Protein AF-A0A2E2XMD2-F1 (afdb_monomer_lite)

Secondary structure (DSSP, 8-state):
---PPP----------------------------------------PPPPEEEEEEEEEEEEEEP-SSGGG-EEEEEETT--EEEEEGGGBSS---TT-EEEEEEEEE-SSSS-SEEEEEEEE--BTTEE----HHHHHHHHHHHHHHHHHHH-SSSTTTT-TT--SS--HHHHHHHHTB-GGG-BPPPHHHHHHHHTT----SS-EEEEEEEBTTS-EEEEEEEEEEETTEEEEEEEEE-

pLDDT: mean 79.41, std 22.37, range [28.14, 97.81]

Foldseek 3Di:
DDDDDDDDDDDDDDDDDDDDDDDDDDDDDDDDDDPPPDPPPPPVPQPDFDKDKDKWKKFFADWDDDPDLQQTWTWIQTLVRDIDIGGQVLEPDGDDHGFMKIWIKIAGDDGPDDRIDTNHIYTDDFAQEDQADDPVRLVLQLVLLVCCQPVVPDPPCPCVPVPQNAPQDDPVQNVQSPFWDSNQKAGDGRNQCVVCVVVDHHDNFRKYWIWTAGNVRDIKIWIWTFDQDPNDTHTHTHGID

Radius of gyration: 34.51 Å; chains: 1; bounding box: 81×84×86 Å

Structure (mmCIF, N/CA/C/O backbone):
data_AF-A0A2E2XMD2-F1
#
_entry.id   AF-A0A2E2XMD2-F1
#
loop_
_atom_site.group_PDB
_atom_site.id
_atom_site.type_symbol
_atom_site.label_atom_id
_atom_site.label_alt_id
_atom_site.label_comp_id
_atom_site.label_asym_id
_atom_site.label_entity_id
_atom_site.label_seq_id
_atom_site.pdbx_PDB_ins_code
_atom_site.Cartn_x
_atom_site.Cartn_y
_atom_site.Cartn_z
_atom_site.occupancy
_atom_site.B_iso_or_equiv
_atom_site.auth_seq_id
_atom_site.auth_comp_id
_atom_site.auth_asym_id
_atom_site.auth_atom_id
_atom_site.pdbx_PDB_model_num
ATOM 1 N N . MET A 1 1 ? 61.213 -27.728 -13.474 1.00 34.88 1 ME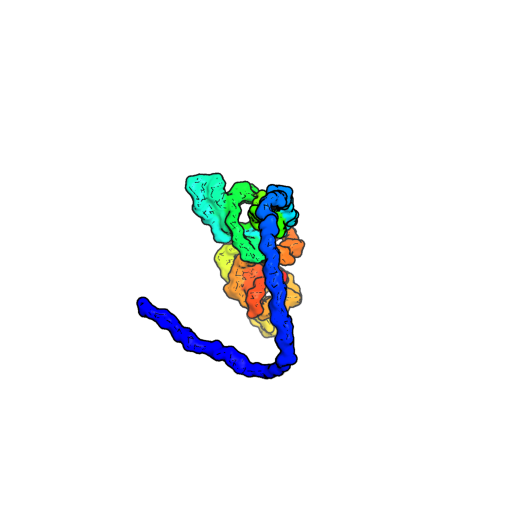T A N 1
ATOM 2 C CA . MET A 1 1 ? 61.906 -28.646 -14.403 1.00 34.88 1 MET A CA 1
ATOM 3 C C . MET A 1 1 ? 61.665 -30.065 -13.921 1.00 34.88 1 MET A C 1
ATOM 5 O O . MET A 1 1 ? 61.581 -30.262 -12.718 1.00 34.88 1 MET A O 1
ATOM 9 N N . THR A 1 2 ? 61.533 -30.980 -14.881 1.00 34.03 2 THR A N 1
ATOM 10 C CA . THR A 1 2 ? 61.234 -32.421 -14.793 1.00 34.03 2 THR A CA 1
ATOM 11 C C . THR A 1 2 ? 59.807 -32.853 -14.437 1.00 34.03 2 THR A C 1
ATOM 13 O O . THR A 1 2 ? 59.107 -32.257 -13.631 1.00 34.03 2 THR A O 1
ATOM 16 N N . GLN A 1 3 ? 59.414 -33.857 -15.211 1.00 34.03 3 GLN A N 1
ATOM 17 C CA . GLN A 1 3 ? 58.110 -34.282 -15.698 1.00 34.03 3 GLN A CA 1
ATOM 18 C C . GLN A 1 3 ? 57.452 -35.356 -14.809 1.00 34.03 3 GLN A C 1
ATOM 20 O O . GLN A 1 3 ? 58.072 -35.812 -13.849 1.00 34.03 3 GLN A O 1
ATOM 25 N N . PRO A 1 4 ? 56.198 -35.743 -15.119 1.00 39.44 4 PRO A N 1
ATOM 26 C CA . PRO A 1 4 ? 55.355 -36.567 -14.264 1.00 39.44 4 PRO A CA 1
ATOM 27 C C . PRO A 1 4 ? 55.567 -38.076 -14.443 1.00 39.44 4 PRO A C 1
ATOM 29 O O . PRO A 1 4 ? 56.101 -38.553 -15.443 1.00 39.44 4 PRO A O 1
ATOM 32 N N . PHE A 1 5 ? 55.072 -38.800 -13.441 1.00 31.31 5 PHE A N 1
ATOM 33 C CA . PHE A 1 5 ? 54.942 -40.249 -13.369 1.00 31.31 5 PHE A CA 1
ATOM 34 C C . PHE A 1 5 ? 54.040 -40.815 -14.474 1.00 31.31 5 PHE A C 1
ATOM 36 O O . PHE A 1 5 ? 52.901 -40.384 -14.650 1.00 31.31 5 PHE A O 1
ATOM 43 N N . SER A 1 6 ? 54.549 -41.840 -15.159 1.00 28.62 6 SER A N 1
ATOM 44 C CA . SER A 1 6 ? 53.778 -42.807 -15.933 1.00 28.62 6 SER A CA 1
ATOM 45 C C . SER A 1 6 ? 53.446 -44.015 -15.058 1.00 28.62 6 SER A C 1
ATOM 47 O O . SER A 1 6 ? 54.361 -44.606 -14.494 1.00 28.62 6 SER A O 1
ATOM 49 N N . HIS A 1 7 ? 52.180 -44.417 -15.003 1.00 30.53 7 HIS A N 1
ATOM 50 C CA . HIS A 1 7 ? 51.756 -45.815 -14.888 1.00 30.53 7 HIS A CA 1
ATOM 51 C C . HIS A 1 7 ? 50.238 -45.871 -15.069 1.00 30.53 7 HIS A C 1
ATOM 53 O O . HIS A 1 7 ? 49.501 -45.232 -14.327 1.00 30.53 7 HIS A O 1
ATOM 59 N N 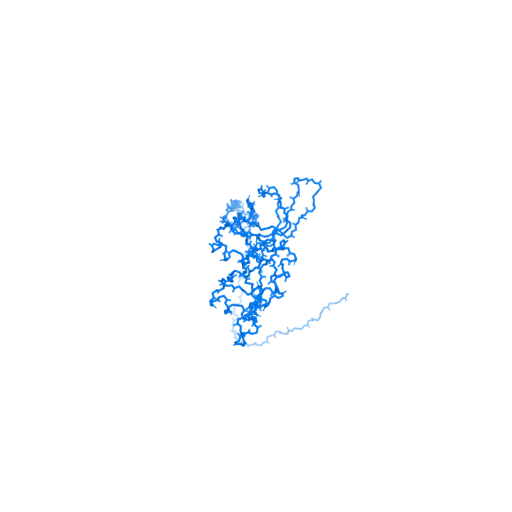. CYS A 1 8 ? 49.777 -46.619 -16.068 1.00 29.66 8 CYS A N 1
ATOM 60 C CA . CYS A 1 8 ? 48.940 -47.782 -15.801 1.00 29.66 8 CYS A CA 1
ATOM 61 C C . CYS A 1 8 ? 48.796 -48.618 -17.068 1.00 29.66 8 CYS A C 1
ATOM 63 O O . CYS A 1 8 ? 48.552 -48.118 -18.166 1.00 29.66 8 CYS A O 1
ATOM 65 N N . ASP A 1 9 ? 49.030 -49.899 -16.841 1.00 28.14 9 ASP A N 1
ATOM 66 C CA . ASP A 1 9 ? 49.227 -50.957 -17.799 1.00 28.14 9 ASP A CA 1
ATOM 67 C C . ASP A 1 9 ? 47.984 -51.321 -18.605 1.00 28.14 9 ASP A C 1
ATOM 69 O O . ASP A 1 9 ? 46.833 -51.254 -18.173 1.00 28.14 9 ASP A O 1
ATOM 73 N N . THR A 1 10 ? 48.289 -51.796 -19.801 1.00 31.08 10 THR A N 1
ATOM 74 C CA . THR A 1 10 ? 47.436 -52.573 -20.682 1.00 31.08 10 THR A CA 1
ATOM 75 C C . THR A 1 10 ? 47.136 -53.975 -20.143 1.00 31.08 10 THR A C 1
ATOM 77 O O . THR A 1 10 ? 48.044 -54.713 -19.781 1.00 31.08 10 THR A O 1
ATOM 80 N N . ALA A 1 11 ? 45.874 -54.363 -20.348 1.00 30.89 11 ALA A N 1
ATOM 81 C CA . ALA A 1 11 ? 45.418 -55.629 -20.931 1.00 30.89 11 ALA A CA 1
ATOM 82 C C . ALA A 1 11 ? 45.428 -56.928 -20.106 1.00 30.89 11 ALA A C 1
ATOM 84 O O . ALA A 1 11 ? 46.419 -57.365 -19.532 1.00 30.89 11 ALA A O 1
ATOM 85 N N . THR A 1 12 ? 44.325 -57.666 -20.252 1.00 29.14 12 THR A N 1
ATOM 86 C CA . THR A 1 12 ? 44.336 -59.134 -20.362 1.00 29.14 12 THR A CA 1
ATOM 87 C C . THR A 1 12 ? 43.081 -59.542 -21.151 1.00 29.14 12 THR A C 1
ATOM 89 O O . THR A 1 12 ? 41.960 -59.274 -20.742 1.00 29.14 12 THR A O 1
ATOM 92 N N . THR A 1 13 ? 43.257 -59.904 -22.431 1.00 33.88 13 THR A N 1
ATOM 93 C CA . THR A 1 13 ? 43.255 -61.289 -22.971 1.00 33.88 13 THR A CA 1
ATOM 94 C C . THR A 1 13 ? 41.843 -61.817 -23.255 1.00 33.88 13 THR A C 1
ATOM 96 O O . THR A 1 13 ? 41.012 -61.867 -22.367 1.00 33.88 13 THR A O 1
ATOM 99 N N . THR A 1 14 ? 41.502 -62.327 -24.438 1.00 34.78 14 THR A N 1
ATOM 100 C CA . THR A 1 14 ? 42.162 -63.478 -25.069 1.00 34.78 14 THR A CA 1
ATOM 101 C C . THR A 1 14 ? 41.601 -63.742 -26.474 1.00 34.78 14 THR A C 1
ATOM 103 O O . THR A 1 14 ? 40.393 -63.693 -26.671 1.00 34.78 14 THR A O 1
ATOM 106 N N . SER A 1 15 ? 42.493 -64.225 -27.353 1.00 32.12 15 SER A N 1
ATOM 107 C CA . SER A 1 15 ? 42.226 -65.206 -28.427 1.00 32.12 15 SER A CA 1
ATOM 108 C C . SER A 1 15 ? 41.440 -64.706 -29.662 1.00 32.12 15 SER A C 1
ATOM 110 O O . SER A 1 15 ? 40.514 -63.929 -29.538 1.00 32.12 15 SER A O 1
ATOM 112 N N . HIS A 1 16 ? 41.713 -65.053 -30.920 1.00 36.41 16 HIS A N 1
ATOM 113 C CA . HIS A 1 16 ? 42.519 -66.096 -31.541 1.00 36.41 16 HIS A CA 1
ATOM 114 C C . HIS A 1 16 ? 42.970 -65.623 -32.942 1.00 36.41 16 HIS A C 1
ATOM 116 O O . HIS A 1 16 ? 42.174 -65.165 -33.753 1.00 36.41 16 HIS A O 1
ATOM 122 N N . LEU A 1 17 ? 44.266 -65.784 -33.215 1.00 33.97 17 LEU A N 1
ATOM 123 C CA . LEU A 1 17 ? 44.876 -66.256 -34.469 1.00 33.97 17 LEU A CA 1
ATOM 124 C C . LEU A 1 17 ? 43.996 -66.330 -35.745 1.00 33.97 17 LEU A C 1
ATOM 126 O O . LEU A 1 17 ? 43.281 -67.310 -35.935 1.00 33.97 17 LEU A O 1
ATOM 130 N N 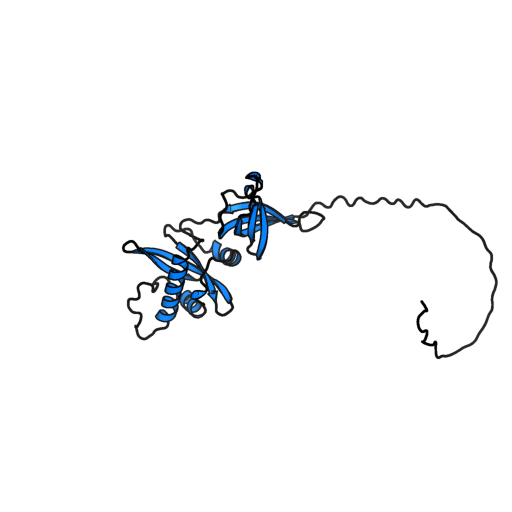. ARG A 1 18 ? 44.256 -65.456 -36.729 1.00 34.88 18 ARG A N 1
ATOM 131 C CA . ARG A 1 18 ? 44.867 -65.851 -38.023 1.00 34.88 18 ARG A CA 1
ATOM 132 C C . ARG A 1 18 ? 45.210 -64.635 -38.890 1.00 34.88 18 ARG A C 1
ATOM 134 O O . ARG A 1 18 ? 44.371 -63.817 -39.235 1.00 34.88 18 ARG A O 1
ATOM 141 N N . ARG A 1 19 ? 46.495 -64.570 -39.237 1.00 34.16 19 ARG A N 1
ATOM 142 C CA . ARG A 1 19 ? 47.129 -63.662 -40.196 1.00 34.16 19 ARG A CA 1
ATOM 143 C C . ARG A 1 19 ? 46.696 -63.964 -41.635 1.00 34.16 19 ARG A C 1
ATOM 145 O O . ARG A 1 19 ? 46.763 -65.121 -42.028 1.00 34.16 19 ARG A O 1
ATOM 152 N N . LEU A 1 20 ? 46.448 -62.906 -42.406 1.00 37.44 20 LEU A N 1
ATOM 153 C CA . LEU A 1 20 ? 46.820 -62.703 -43.820 1.00 37.44 20 LEU A CA 1
ATOM 154 C C . LEU A 1 20 ? 46.996 -61.175 -43.983 1.00 37.44 20 LEU A C 1
ATOM 156 O O . LEU A 1 20 ? 46.017 -60.450 -44.070 1.00 37.44 20 LEU A O 1
ATOM 160 N N . VAL A 1 21 ? 48.128 -60.596 -43.575 1.00 39.47 21 VAL A N 1
ATOM 161 C CA . VAL A 1 21 ? 49.264 -60.169 -44.424 1.00 39.47 21 VAL A CA 1
ATOM 162 C C . VAL A 1 21 ? 48.861 -59.503 -45.752 1.00 39.47 21 VAL A C 1
ATOM 164 O O . VAL A 1 21 ? 48.625 -60.174 -46.747 1.00 39.47 21 VAL A O 1
ATOM 167 N N . ASN A 1 22 ? 48.859 -58.166 -45.709 1.00 33.25 22 ASN A N 1
ATOM 168 C CA . ASN A 1 22 ? 49.391 -57.187 -46.670 1.00 33.25 22 ASN A CA 1
ATOM 169 C C . ASN A 1 22 ? 49.352 -57.467 -48.185 1.00 33.25 22 ASN A C 1
ATOM 171 O O . ASN A 1 22 ? 50.136 -58.258 -48.700 1.00 33.25 22 ASN A O 1
ATOM 175 N N . GLN A 1 23 ? 48.628 -56.594 -48.892 1.00 38.94 23 GLN A N 1
ATOM 176 C CA . GLN A 1 23 ? 48.949 -56.057 -50.226 1.00 38.94 23 GLN A CA 1
ATOM 177 C C . GLN A 1 23 ? 48.631 -54.544 -50.163 1.00 38.94 23 GLN A C 1
ATOM 179 O O . GLN A 1 23 ? 47.474 -54.166 -50.028 1.00 38.94 23 GLN A O 1
ATOM 184 N N . LEU A 1 24 ? 49.602 -53.709 -49.786 1.00 37.34 24 LEU A N 1
ATOM 185 C CA . 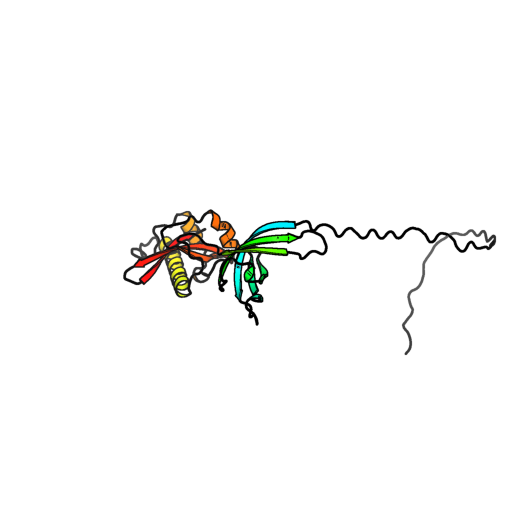LEU A 1 24 ? 50.392 -52.812 -50.648 1.00 37.34 24 LEU A CA 1
ATOM 186 C C . LEU A 1 24 ? 49.605 -51.757 -51.461 1.00 37.34 24 LEU A C 1
ATOM 188 O O . LEU A 1 24 ? 49.029 -52.032 -52.505 1.00 37.34 24 LEU A O 1
ATOM 192 N N . ASN A 1 25 ? 49.701 -50.527 -50.948 1.00 35.06 25 ASN A N 1
ATOM 193 C CA . ASN A 1 25 ? 49.713 -49.207 -51.587 1.00 35.06 25 ASN A CA 1
ATOM 194 C C . ASN A 1 25 ? 49.709 -49.130 -53.127 1.00 35.06 25 ASN A C 1
ATOM 196 O O . ASN A 1 25 ? 50.672 -49.543 -53.772 1.00 35.06 25 ASN A O 1
ATOM 200 N N . VAL A 1 26 ? 48.764 -48.347 -53.662 1.00 39.34 26 VAL A N 1
ATOM 201 C CA . VAL A 1 26 ? 49.032 -47.410 -54.765 1.00 39.34 26 VAL A CA 1
ATOM 202 C C . VAL A 1 26 ? 48.533 -46.020 -54.362 1.00 39.34 26 VAL A C 1
ATOM 204 O O . VAL A 1 26 ? 47.396 -45.821 -53.945 1.00 39.34 26 VAL A O 1
ATOM 207 N N . VAL A 1 27 ? 49.474 -45.088 -54.440 1.00 40.09 27 VAL A N 1
ATOM 208 C CA . VAL A 1 27 ? 49.420 -43.648 -54.187 1.00 40.09 27 VAL A CA 1
ATOM 209 C C . VAL A 1 27 ? 48.684 -42.940 -55.331 1.00 40.09 27 VAL A C 1
ATOM 211 O O . VAL A 1 27 ? 48.898 -43.329 -56.474 1.00 40.09 27 VAL A O 1
ATOM 214 N N . ALA A 1 28 ? 47.906 -41.885 -55.040 1.00 35.31 28 ALA A N 1
ATOM 215 C CA . ALA A 1 28 ? 47.996 -40.562 -55.699 1.00 35.31 28 ALA A CA 1
ATOM 216 C C . ALA A 1 28 ? 46.693 -39.734 -55.604 1.00 35.31 28 ALA A C 1
ATOM 218 O O . ALA A 1 28 ? 45.710 -39.990 -56.288 1.00 35.31 28 ALA A O 1
ATOM 219 N N . THR A 1 29 ? 46.749 -38.698 -54.761 1.00 38.69 29 THR A N 1
ATOM 220 C CA . THR A 1 29 ? 46.366 -37.297 -55.046 1.00 38.69 29 THR A CA 1
ATOM 221 C C . THR A 1 29 ? 45.195 -36.986 -55.993 1.00 38.69 29 THR A C 1
ATOM 223 O O . THR A 1 29 ? 45.350 -37.035 -57.208 1.00 38.69 29 THR A O 1
ATOM 226 N N . CYS A 1 30 ? 44.146 -36.377 -55.428 1.00 31.17 30 CYS A N 1
ATOM 227 C CA . CYS A 1 30 ? 43.470 -35.219 -56.026 1.00 31.17 30 CYS A CA 1
ATOM 228 C C . CYS A 1 30 ? 43.302 -34.136 -54.951 1.00 31.17 30 CYS A C 1
ATOM 230 O O . CYS A 1 30 ? 42.399 -34.172 -54.119 1.00 31.17 30 CYS A O 1
ATOM 232 N N . VAL A 1 31 ? 44.240 -33.192 -54.961 1.00 39.66 31 VAL A N 1
ATOM 233 C CA . VAL A 1 31 ? 44.132 -31.881 -54.322 1.00 39.66 31 VAL A CA 1
ATOM 234 C C . VAL A 1 31 ? 43.290 -30.988 -55.243 1.00 39.66 31 VAL A C 1
ATOM 236 O O . VAL A 1 31 ? 43.519 -30.974 -56.448 1.00 39.66 31 VAL A O 1
ATOM 239 N N . SER A 1 32 ? 42.371 -30.228 -54.640 1.00 39.31 32 SER A N 1
ATOM 240 C CA . SER A 1 32 ? 41.706 -29.029 -55.180 1.00 39.31 32 SER A CA 1
ATOM 241 C C . SER A 1 32 ? 40.663 -29.191 -56.291 1.00 39.31 32 SER A C 1
ATOM 243 O O . SER A 1 32 ? 41.003 -29.242 -57.466 1.00 39.31 32 SER A O 1
ATOM 245 N N . ALA A 1 33 ? 39.384 -29.070 -55.926 1.00 39.25 33 ALA A N 1
ATOM 246 C CA . ALA A 1 33 ? 38.469 -28.048 -56.459 1.00 39.25 33 ALA A CA 1
ATOM 247 C C . ALA A 1 33 ? 37.086 -28.182 -55.792 1.00 39.25 33 ALA A C 1
ATOM 249 O O . ALA A 1 33 ? 36.647 -29.291 -55.515 1.00 39.25 33 ALA A O 1
ATOM 250 N N . LEU A 1 34 ? 36.414 -27.043 -55.582 1.00 39.81 34 LEU A N 1
ATOM 251 C CA . LEU A 1 34 ? 35.081 -26.847 -54.973 1.00 39.81 34 LEU A CA 1
ATOM 252 C C . LEU A 1 34 ? 35.024 -26.637 -53.448 1.00 39.81 34 LEU A C 1
ATOM 254 O O . LEU A 1 34 ? 34.073 -27.007 -52.767 1.00 39.81 34 LEU A O 1
ATOM 258 N N . LEU A 1 35 ? 35.968 -25.838 -52.945 1.00 43.50 35 LEU A N 1
ATOM 259 C CA . LEU A 1 35 ? 35.600 -24.696 -52.097 1.00 43.50 35 LEU A CA 1
ATOM 260 C C . LEU A 1 35 ? 34.701 -23.757 -52.916 1.00 43.50 35 LEU A C 1
ATOM 262 O O . LEU A 1 35 ? 35.215 -22.941 -53.667 1.00 43.50 35 LEU A O 1
ATOM 266 N N . LEU A 1 36 ? 33.384 -23.944 -52.828 1.00 41.22 36 LEU A N 1
ATOM 267 C CA . LEU A 1 36 ? 32.317 -22.964 -53.105 1.00 41.22 36 LEU A CA 1
ATOM 268 C C . LEU A 1 36 ? 30.971 -23.589 -52.679 1.00 41.22 36 LEU A C 1
ATOM 270 O O . LEU A 1 36 ? 29.970 -23.520 -53.383 1.00 41.22 36 LEU A O 1
ATOM 274 N N . CYS A 1 37 ? 30.933 -24.232 -51.506 1.00 36.19 37 CYS A N 1
ATOM 275 C CA . CYS A 1 37 ? 29.670 -24.336 -50.784 1.00 36.19 37 CYS A CA 1
ATOM 276 C C . CYS A 1 37 ? 29.463 -22.976 -50.137 1.00 36.19 37 CYS A C 1
ATOM 278 O O . CYS A 1 37 ? 30.122 -22.624 -49.161 1.00 36.19 37 CYS A O 1
ATOM 280 N N . SER A 1 38 ? 28.628 -22.188 -50.799 1.00 40.09 38 SER A N 1
ATOM 281 C CA . SER A 1 38 ? 28.110 -20.905 -50.381 1.00 40.09 38 SER A CA 1
ATOM 282 C C . SER A 1 38 ? 27.863 -20.885 -48.874 1.00 40.09 38 SER A C 1
ATOM 284 O O . SER A 1 38 ? 26.835 -21.351 -48.392 1.00 40.09 38 SER A O 1
ATOM 286 N N . ASN A 1 39 ? 28.785 -20.267 -48.136 1.00 36.84 39 ASN A N 1
ATOM 287 C CA . ASN A 1 39 ? 28.460 -19.584 -46.894 1.00 36.84 39 ASN A CA 1
ATOM 288 C C . ASN A 1 39 ? 27.582 -18.385 -47.266 1.00 36.84 39 ASN A C 1
ATOM 290 O O . ASN A 1 39 ? 27.971 -17.230 -47.114 1.00 36.84 39 ASN A O 1
ATOM 294 N N . THR A 1 40 ? 26.371 -18.649 -47.751 1.00 42.09 40 THR A N 1
ATOM 295 C CA . THR A 1 40 ? 25.262 -17.793 -47.380 1.00 42.09 40 THR A CA 1
ATOM 296 C C . THR A 1 40 ? 25.095 -18.037 -45.891 1.00 42.09 40 THR A C 1
ATOM 298 O O . THR A 1 40 ? 24.313 -18.887 -45.466 1.00 42.09 40 THR A O 1
ATOM 301 N N . LEU A 1 41 ? 25.878 -17.297 -45.092 1.00 36.34 41 LEU A N 1
ATOM 302 C CA . LEU A 1 41 ? 25.335 -16.752 -43.865 1.00 36.34 41 LEU A CA 1
ATOM 303 C C . LEU A 1 41 ? 23.998 -16.160 -44.302 1.00 36.34 41 LEU A C 1
ATOM 305 O O . LEU A 1 41 ? 23.941 -15.081 -44.891 1.00 36.34 41 LEU A O 1
ATOM 309 N N . TYR A 1 42 ? 22.924 -16.904 -44.063 1.00 38.97 42 TYR A N 1
ATOM 310 C CA . TYR A 1 42 ? 21.697 -16.257 -43.683 1.00 38.97 42 TYR A CA 1
ATOM 311 C C . TYR A 1 42 ? 22.128 -15.364 -42.526 1.00 38.97 42 TYR A C 1
ATOM 313 O O . TYR A 1 42 ? 22.393 -15.839 -41.422 1.00 38.97 42 TYR A O 1
ATOM 321 N N . ALA A 1 43 ? 22.308 -14.074 -42.815 1.00 41.12 43 ALA A N 1
ATOM 322 C CA . ALA A 1 43 ? 22.002 -13.070 -41.829 1.00 41.12 43 ALA A CA 1
ATOM 323 C C . ALA A 1 43 ? 20.620 -13.492 -41.345 1.00 41.12 43 ALA A C 1
ATOM 325 O O . ALA A 1 43 ? 19.660 -13.440 -42.115 1.00 41.12 43 ALA A O 1
ATOM 326 N N . ALA A 1 44 ? 20.578 -14.107 -40.160 1.00 43.97 44 ALA A N 1
ATOM 327 C CA . ALA A 1 44 ? 19.336 -14.376 -39.480 1.00 43.97 44 ALA A CA 1
ATOM 328 C C . ALA A 1 44 ? 18.681 -13.007 -39.419 1.00 43.97 44 ALA A C 1
ATOM 330 O O . ALA A 1 44 ? 19.183 -12.112 -38.737 1.00 43.97 44 ALA A O 1
ATOM 331 N N . ASP A 1 45 ? 17.684 -12.831 -40.281 1.00 44.19 45 ASP A N 1
ATOM 332 C CA . ASP A 1 45 ? 16.846 -11.655 -40.351 1.00 44.19 45 ASP A CA 1
ATOM 333 C C . ASP A 1 45 ? 16.511 -11.335 -38.902 1.00 44.19 45 ASP A C 1
ATOM 335 O O . ASP A 1 45 ? 15.996 -12.216 -38.207 1.00 44.19 45 ASP A O 1
ATOM 339 N N . GLY A 1 46 ? 17.007 -10.195 -38.405 1.00 49.59 46 GLY A N 1
ATOM 340 C CA . GLY A 1 46 ? 17.050 -9.894 -36.979 1.00 49.59 46 GLY A CA 1
ATOM 341 C C . GLY A 1 46 ? 15.655 -10.100 -36.423 1.00 49.59 46 GLY A C 1
ATOM 342 O O . GLY A 1 46 ? 14.767 -9.300 -36.716 1.00 49.59 46 GLY A O 1
ATOM 343 N N . GLY A 1 47 ? 15.454 -11.236 -35.743 1.00 53.16 47 GLY A N 1
ATOM 344 C CA . GLY A 1 47 ? 14.121 -11.766 -35.492 1.00 53.16 47 GLY A CA 1
ATOM 345 C C . GLY A 1 47 ? 13.276 -10.675 -34.864 1.00 53.16 47 GLY A C 1
ATOM 346 O O . GLY A 1 47 ? 13.700 -10.071 -33.877 1.00 53.16 47 GLY A O 1
ATOM 347 N N . ARG A 1 48 ? 12.124 -10.365 -35.474 1.00 62.94 48 ARG A N 1
ATOM 348 C CA . ARG A 1 48 ? 11.188 -9.393 -34.904 1.00 62.94 48 ARG A CA 1
ATOM 349 C C . ARG A 1 48 ? 10.955 -9.782 -33.448 1.00 62.94 48 ARG A C 1
ATOM 351 O O . ARG A 1 48 ? 10.546 -10.912 -33.189 1.00 62.94 48 ARG A O 1
ATOM 358 N N . CYS A 1 49 ? 11.242 -8.863 -32.527 1.00 69.06 49 CYS A N 1
ATOM 359 C CA . CYS A 1 49 ? 10.990 -9.083 -31.110 1.00 69.06 49 CYS A CA 1
ATOM 360 C C . CYS A 1 49 ? 9.509 -9.433 -30.958 1.00 69.06 49 CYS A C 1
ATOM 362 O O . CYS A 1 49 ? 8.643 -8.629 -31.310 1.00 69.06 49 CYS A O 1
ATOM 364 N N . THR A 1 50 ? 9.214 -10.632 -30.474 1.00 78.31 50 THR A N 1
ATOM 365 C CA . THR A 1 50 ? 7.872 -10.947 -29.993 1.00 78.31 50 THR A CA 1
ATOM 366 C C . THR A 1 50 ? 7.739 -10.325 -28.617 1.00 78.31 50 THR A C 1
ATOM 368 O O . THR A 1 50 ? 8.590 -10.558 -27.755 1.00 78.31 50 THR A O 1
ATOM 371 N N . SER A 1 51 ? 6.703 -9.523 -28.427 1.00 83.12 51 SER A N 1
ATOM 372 C CA . SER A 1 51 ? 6.485 -8.782 -27.196 1.00 83.12 51 SER A CA 1
ATOM 373 C C . SER A 1 51 ? 5.096 -9.047 -26.647 1.00 83.12 51 SER A C 1
ATOM 375 O O . SER A 1 51 ? 4.152 -9.106 -27.433 1.00 83.12 51 SER A O 1
ATOM 377 N N . ASP A 1 52 ? 4.993 -9.131 -25.327 1.00 86.12 52 ASP A N 1
ATOM 378 C CA . ASP A 1 52 ? 3.726 -9.094 -24.604 1.00 86.12 52 ASP A CA 1
ATOM 379 C C . ASP A 1 52 ? 3.634 -7.783 -23.830 1.00 86.12 52 ASP A C 1
ATOM 381 O O . ASP A 1 52 ? 4.600 -7.368 -23.182 1.00 86.12 52 ASP A O 1
ATOM 385 N N . ASP A 1 53 ? 2.483 -7.130 -23.931 1.00 88.31 53 ASP A N 1
ATOM 386 C CA . ASP A 1 53 ? 2.181 -5.920 -23.177 1.00 88.31 53 ASP A CA 1
ATOM 387 C C . ASP A 1 53 ? 1.310 -6.322 -21.984 1.00 88.31 53 ASP A C 1
ATOM 389 O O . ASP A 1 53 ? 0.252 -6.926 -22.151 1.00 88.31 53 ASP A O 1
ATOM 393 N N . ASP A 1 54 ? 1.776 -5.993 -20.787 1.00 89.88 54 ASP A N 1
ATOM 394 C CA . ASP A 1 54 ? 1.136 -6.314 -19.519 1.00 89.88 54 ASP A CA 1
ATOM 395 C C . ASP A 1 54 ? 0.950 -5.041 -18.692 1.00 89.88 54 ASP A C 1
ATOM 397 O O . ASP A 1 54 ? 1.696 -4.065 -18.836 1.00 89.88 54 ASP A O 1
ATOM 401 N N . ARG A 1 55 ? -0.046 -5.053 -17.813 1.00 93.62 55 ARG A N 1
ATOM 402 C CA . ARG A 1 55 ? -0.320 -3.963 -16.892 1.00 93.62 55 ARG A CA 1
ATOM 403 C C . ARG A 1 55 ? -0.112 -4.440 -15.470 1.00 93.62 55 ARG A C 1
ATOM 405 O O . ARG A 1 55 ? -0.742 -5.392 -15.034 1.00 93.62 55 ARG A O 1
ATOM 412 N N . GLN A 1 56 ? 0.748 -3.739 -14.742 1.00 94.75 56 GLN A N 1
ATOM 413 C CA . GLN A 1 56 ? 1.137 -4.137 -13.396 1.00 94.75 56 GLN A CA 1
ATOM 414 C C . GLN A 1 56 ? 1.063 -2.968 -12.428 1.00 94.75 56 GLN A C 1
ATOM 416 O O . GLN A 1 56 ? 1.227 -1.804 -12.804 1.00 94.75 56 GLN A O 1
ATOM 421 N N . PHE A 1 57 ? 0.877 -3.284 -11.151 1.00 97.00 57 PHE A N 1
ATOM 422 C CA . PHE A 1 57 ? 1.095 -2.312 -10.092 1.00 97.00 57 PHE A CA 1
ATOM 423 C C . PHE A 1 57 ? 2.559 -2.253 -9.701 1.00 97.00 57 PHE A C 1
ATOM 425 O O . PHE A 1 57 ? 3.283 -3.250 -9.720 1.00 97.00 57 PHE A O 1
ATOM 432 N N . ALA A 1 58 ? 2.991 -1.061 -9.319 1.00 97.44 58 ALA A N 1
ATOM 433 C CA . ALA A 1 58 ? 4.329 -0.820 -8.825 1.00 97.44 58 ALA A CA 1
ATOM 434 C C . ALA A 1 58 ? 4.330 0.233 -7.717 1.00 97.44 58 ALA A C 1
ATOM 436 O O . ALA A 1 58 ? 3.373 0.986 -7.551 1.00 97.44 58 ALA A O 1
ATOM 437 N N . GLN A 1 59 ? 5.428 0.313 -6.974 1.00 97.56 59 GLN A N 1
ATOM 438 C CA . GLN A 1 59 ? 5.667 1.363 -5.990 1.00 97.56 59 GLN A CA 1
ATOM 439 C C . GLN A 1 59 ? 7.026 2.015 -6.225 1.00 97.56 59 GLN A C 1
ATOM 441 O O . GLN A 1 59 ? 8.026 1.329 -6.420 1.00 97.56 59 GLN A O 1
ATOM 446 N N . VAL A 1 60 ? 7.079 3.344 -6.153 1.00 97.12 60 VAL A N 1
ATOM 447 C CA . VAL A 1 60 ? 8.331 4.106 -6.201 1.00 97.12 60 VAL A CA 1
ATOM 448 C C . VAL A 1 60 ? 9.127 3.881 -4.917 1.00 97.12 60 VAL A C 1
ATOM 450 O O . VAL A 1 60 ? 8.776 4.394 -3.852 1.00 97.12 60 VAL A O 1
ATOM 453 N N . THR A 1 61 ? 10.245 3.166 -5.008 1.00 96.69 61 THR A N 1
ATOM 454 C CA . THR A 1 61 ? 11.129 2.889 -3.864 1.00 96.69 61 THR A CA 1
ATOM 455 C C . THR A 1 61 ? 12.140 4.011 -3.655 1.00 96.69 61 THR A C 1
ATOM 457 O O . THR A 1 61 ? 12.494 4.344 -2.515 1.00 96.69 61 THR A O 1
ATOM 460 N N . LYS A 1 62 ? 12.601 4.629 -4.751 1.00 96.06 62 LYS A N 1
ATOM 461 C CA . LYS A 1 62 ? 13.684 5.614 -4.719 1.00 96.06 62 LYS A CA 1
ATOM 462 C C . LYS A 1 62 ? 13.603 6.613 -5.868 1.00 96.06 62 LYS A C 1
ATOM 464 O O . LYS A 1 62 ? 13.380 6.261 -7.022 1.00 96.06 62 LYS A O 1
ATOM 469 N N . LEU A 1 63 ? 13.885 7.874 -5.550 1.00 94.31 63 LEU A N 1
ATOM 470 C CA . LEU A 1 63 ? 14.159 8.915 -6.540 1.00 94.31 63 LEU A CA 1
ATOM 471 C C . LEU A 1 63 ? 15.674 8.975 -6.766 1.00 94.31 63 LEU A C 1
ATOM 473 O O . LEU A 1 63 ? 16.430 9.171 -5.810 1.00 94.31 63 LEU A O 1
ATOM 477 N N . LEU A 1 64 ? 16.131 8.786 -8.005 1.00 91.12 64 LEU A N 1
ATOM 478 C CA . LEU A 1 64 ? 17.559 8.789 -8.317 1.00 91.12 64 LEU A CA 1
ATOM 479 C C . LEU A 1 64 ? 18.051 10.215 -8.618 1.00 91.12 64 LEU A C 1
ATOM 481 O O . LEU A 1 64 ? 17.366 10.980 -9.307 1.00 91.12 64 LEU A O 1
ATOM 485 N N . PRO A 1 65 ? 19.238 10.600 -8.111 1.00 85.56 65 PRO A N 1
ATOM 486 C CA . PRO A 1 65 ? 19.790 11.925 -8.350 1.00 85.56 65 PRO A CA 1
ATOM 487 C C . PRO A 1 65 ? 20.126 12.102 -9.832 1.00 85.56 65 PRO A C 1
ATOM 489 O O . PRO A 1 65 ? 20.691 11.213 -10.466 1.00 85.56 65 PRO A O 1
ATOM 492 N N . ALA A 1 66 ? 19.836 13.282 -10.373 1.00 86.19 66 ALA A N 1
ATOM 493 C CA . ALA A 1 66 ? 20.144 13.617 -11.756 1.00 86.19 66 ALA A CA 1
ATOM 494 C C . ALA A 1 66 ? 20.767 15.007 -11.858 1.00 86.19 66 ALA A C 1
ATOM 496 O O . ALA A 1 66 ? 20.316 15.955 -11.217 1.00 86.19 66 ALA A O 1
ATOM 497 N N . LYS A 1 67 ? 21.795 15.135 -12.705 1.00 78.69 67 LYS A N 1
ATOM 498 C CA . LYS A 1 67 ? 22.452 16.424 -12.983 1.00 78.69 67 LYS A CA 1
ATOM 499 C C . LYS A 1 67 ? 21.573 17.351 -13.828 1.00 78.69 67 LYS A C 1
ATOM 501 O O . LYS A 1 67 ? 21.721 18.566 -13.759 1.00 78.69 67 LYS A O 1
ATOM 506 N N . LYS A 1 68 ? 20.667 16.785 -14.631 1.00 79.06 68 LYS A N 1
ATOM 507 C CA . LYS A 1 68 ? 19.682 17.505 -15.447 1.00 79.06 68 LYS A CA 1
ATOM 508 C C . LYS A 1 68 ? 18.299 16.917 -15.202 1.00 79.06 68 LYS A C 1
ATOM 510 O O . LYS A 1 68 ? 18.160 15.713 -15.021 1.00 79.06 68 LYS A O 1
ATOM 515 N N . ASN A 1 69 ? 17.259 17.747 -15.279 1.00 71.00 69 ASN A N 1
ATOM 516 C CA . ASN A 1 69 ? 15.881 17.294 -15.050 1.00 71.00 69 ASN A CA 1
ATOM 517 C C . ASN A 1 69 ? 15.429 16.181 -16.011 1.00 71.00 69 ASN A C 1
ATOM 519 O O . ASN A 1 69 ? 14.656 15.323 -15.602 1.00 71.00 69 ASN A O 1
ATOM 523 N N . ARG A 1 70 ? 15.928 16.163 -17.256 1.00 72.69 70 ARG A N 1
ATOM 524 C CA . ARG A 1 70 ? 15.599 15.124 -18.251 1.00 72.69 70 ARG A CA 1
ATOM 525 C C . ARG A 1 70 ? 16.187 13.749 -17.928 1.00 72.69 70 ARG A C 1
ATOM 527 O O . ARG A 1 70 ? 15.653 12.750 -18.395 1.00 72.69 70 AR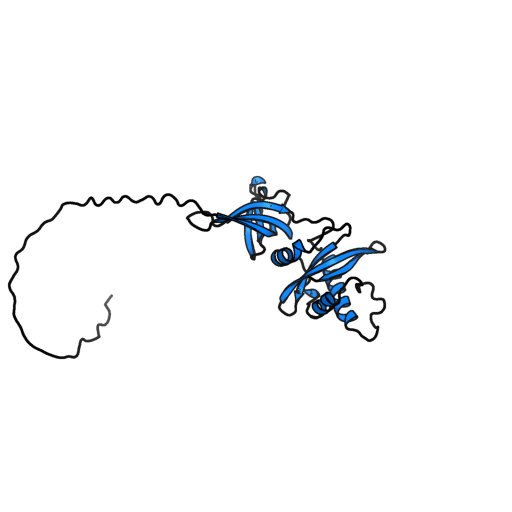G A O 1
ATOM 534 N N . ASP A 1 71 ? 17.228 13.713 -17.101 1.00 83.81 71 ASP A N 1
ATOM 535 C CA . ASP A 1 71 ? 17.927 12.486 -16.715 1.00 83.81 71 ASP A CA 1
ATOM 536 C C . ASP A 1 71 ? 17.409 11.941 -15.376 1.00 83.81 71 ASP A C 1
ATOM 538 O O . ASP A 1 71 ? 17.987 11.009 -14.821 1.00 83.81 71 ASP A O 1
ATOM 542 N N . ARG A 1 72 ? 16.340 12.536 -14.821 1.00 90.38 72 ARG A N 1
ATOM 543 C CA . ARG A 1 72 ? 15.707 12.033 -13.601 1.00 90.38 72 ARG A CA 1
ATOM 544 C C . ARG A 1 72 ? 15.182 10.631 -13.856 1.00 90.38 72 ARG A C 1
ATOM 546 O O . ARG A 1 72 ? 14.431 10.398 -14.803 1.00 90.38 72 ARG A O 1
ATOM 553 N N . GLN A 1 73 ? 15.571 9.723 -12.980 1.00 93.88 73 GLN A N 1
ATOM 554 C CA . GLN A 1 73 ? 15.129 8.342 -12.982 1.00 93.88 73 GLN A CA 1
ATOM 555 C C . GLN A 1 73 ? 14.491 8.024 -11.638 1.00 93.88 73 GLN A C 1
ATOM 557 O O . GLN A 1 73 ? 14.783 8.662 -10.621 1.00 93.88 73 GLN A O 1
ATOM 562 N N . VAL A 1 74 ? 13.621 7.032 -11.649 1.00 95.75 74 VAL A N 1
ATOM 563 C CA . VAL A 1 74 ? 13.016 6.477 -10.449 1.00 95.75 74 VAL A CA 1
ATOM 564 C C . VAL A 1 74 ? 13.218 4.976 -10.449 1.00 95.75 74 VAL A C 1
ATOM 566 O O . VAL A 1 74 ? 13.186 4.336 -11.500 1.00 95.75 74 VAL A O 1
ATOM 569 N N . GLU A 1 75 ? 13.461 4.446 -9.264 1.00 96.94 75 GLU A N 1
ATOM 570 C CA . GLU A 1 75 ? 13.445 3.017 -9.008 1.00 96.94 75 GLU A CA 1
ATOM 571 C C . GLU A 1 75 ? 12.047 2.653 -8.514 1.00 96.94 75 GLU A C 1
ATOM 573 O O . GLU A 1 75 ? 11.482 3.342 -7.653 1.00 96.94 75 GLU A O 1
ATOM 578 N N . ILE A 1 76 ? 11.489 1.601 -9.095 1.00 96.69 76 ILE A N 1
ATOM 579 C CA . ILE A 1 76 ? 10.188 1.058 -8.738 1.00 96.69 76 ILE A CA 1
ATOM 580 C C . ILE A 1 76 ? 10.323 -0.431 -8.435 1.00 96.69 76 ILE A C 1
ATOM 582 O O . ILE A 1 76 ? 11.179 -1.101 -9.010 1.00 96.69 76 ILE A O 1
ATOM 586 N N . ILE A 1 77 ? 9.458 -0.943 -7.566 1.00 97.44 77 ILE A N 1
ATOM 587 C CA . ILE A 1 77 ? 9.248 -2.379 -7.368 1.00 97.44 77 ILE A CA 1
ATOM 588 C C . ILE A 1 77 ? 7.863 -2.756 -7.898 1.00 97.44 77 ILE A C 1
ATOM 590 O O . ILE A 1 77 ? 6.901 -2.054 -7.589 1.00 97.44 77 ILE A O 1
ATOM 594 N N . THR A 1 78 ? 7.759 -3.798 -8.722 1.00 96.44 78 THR A N 1
ATOM 595 C CA . THR A 1 78 ? 6.487 -4.263 -9.307 1.00 96.44 78 THR A CA 1
ATOM 596 C C . THR A 1 78 ? 5.768 -5.272 -8.405 1.00 96.44 78 THR A C 1
ATOM 598 O O . THR A 1 78 ? 6.323 -5.734 -7.406 1.00 96.44 78 THR A O 1
ATOM 601 N N . ALA A 1 79 ? 4.529 -5.628 -8.757 1.00 95.31 79 ALA A N 1
ATOM 602 C CA . ALA A 1 79 ? 3.775 -6.710 -8.119 1.00 95.31 79 ALA A CA 1
ATOM 603 C C . ALA A 1 79 ? 4.512 -8.061 -8.190 1.00 95.31 79 ALA A C 1
ATOM 605 O O . ALA A 1 79 ? 4.508 -8.812 -7.220 1.00 95.31 79 ALA A O 1
ATOM 606 N N . ASP A 1 80 ? 5.267 -8.311 -9.259 1.00 93.06 80 ASP A N 1
ATOM 607 C CA . ASP A 1 80 ? 6.115 -9.506 -9.400 1.00 93.06 80 ASP A CA 1
ATOM 608 C C . ASP A 1 80 ? 7.439 -9.418 -8.612 1.00 93.06 80 ASP A C 1
ATOM 610 O O . ASP A 1 80 ? 8.343 -10.231 -8.799 1.00 93.06 80 ASP A O 1
ATOM 614 N N . ALA A 1 81 ? 7.578 -8.415 -7.737 1.00 93.62 81 ALA A N 1
ATOM 615 C CA . ALA A 1 81 ? 8.784 -8.109 -6.969 1.00 93.62 81 ALA A CA 1
ATOM 616 C C . ALA A 1 81 ? 10.027 -7.794 -7.829 1.00 93.62 81 ALA A C 1
ATOM 618 O O . ALA A 1 81 ? 11.161 -7.870 -7.347 1.00 93.62 81 ALA A O 1
ATOM 619 N N . GLU A 1 82 ? 9.839 -7.386 -9.087 1.00 93.00 82 GLU A N 1
ATOM 620 C CA . GLU A 1 82 ? 10.934 -6.934 -9.943 1.00 93.00 82 GLU A CA 1
ATOM 621 C C . GLU A 1 82 ? 11.298 -5.484 -9.624 1.00 93.00 82 GLU A C 1
ATOM 623 O O . GLU A 1 82 ? 10.433 -4.610 -9.541 1.00 93.00 82 GLU A O 1
ATOM 628 N N . VAL A 1 83 ? 12.596 -5.206 -9.487 1.00 94.94 83 VAL A N 1
ATOM 629 C CA . VAL A 1 83 ? 13.103 -3.841 -9.305 1.00 94.94 83 VAL A CA 1
ATOM 630 C C . VAL A 1 83 ? 13.511 -3.272 -10.656 1.00 94.94 83 VAL A C 1
ATOM 632 O O . VAL A 1 83 ? 14.430 -3.777 -11.303 1.00 94.94 83 VAL A O 1
ATOM 635 N N . LEU A 1 84 ? 12.843 -2.199 -11.076 1.00 93.00 84 LEU A N 1
ATOM 636 C CA . LEU A 1 84 ? 13.057 -1.556 -12.369 1.00 93.00 84 LEU A CA 1
ATOM 637 C C . LEU A 1 84 ? 13.497 -0.106 -12.175 1.00 93.00 84 LEU A C 1
ATOM 639 O O . LEU A 1 84 ? 12.965 0.615 -11.334 1.00 93.00 84 LEU A O 1
ATOM 643 N N . THR A 1 85 ? 14.413 0.353 -13.023 1.00 93.94 85 THR A N 1
ATOM 644 C CA . THR A 1 85 ? 14.778 1.771 -13.107 1.00 93.94 85 THR A CA 1
ATOM 645 C C . THR A 1 85 ? 14.195 2.360 -14.377 1.00 93.94 85 THR A C 1
ATOM 647 O O . THR A 1 85 ? 14.519 1.916 -15.481 1.00 93.94 85 THR A O 1
ATOM 650 N N . ILE A 1 86 ? 13.356 3.385 -14.234 1.00 92.69 86 ILE A N 1
ATOM 651 C CA . ILE A 1 86 ? 12.697 4.037 -15.365 1.00 92.69 86 ILE A CA 1
ATOM 652 C C . ILE A 1 86 ? 12.968 5.541 -15.390 1.00 92.69 86 ILE A C 1
ATOM 654 O O . ILE A 1 86 ? 13.130 6.171 -14.342 1.00 92.69 86 ILE A O 1
ATOM 658 N N . PRO A 1 87 ? 13.000 6.162 -16.579 1.00 92.50 87 PRO A N 1
ATOM 659 C CA . PRO A 1 87 ? 13.023 7.612 -16.675 1.00 92.50 87 PRO A CA 1
ATOM 660 C C . PRO A 1 87 ? 11.738 8.227 -16.111 1.00 92.50 87 PRO A C 1
ATOM 662 O O . PRO A 1 87 ? 10.640 7.800 -16.460 1.00 92.50 87 PRO A O 1
ATOM 665 N N . ALA A 1 88 ? 11.866 9.287 -15.313 1.00 92.25 88 ALA A N 1
ATOM 666 C CA . ALA A 1 88 ? 10.731 9.957 -14.678 1.00 92.25 88 ALA A CA 1
ATOM 667 C C . ALA A 1 88 ? 9.750 10.578 -15.690 1.00 92.25 88 ALA A C 1
ATOM 669 O O . ALA A 1 88 ? 8.582 10.754 -15.374 1.00 92.25 88 ALA A O 1
ATOM 670 N N . TRP A 1 89 ? 10.198 10.883 -16.915 1.00 90.69 89 TRP A N 1
ATOM 671 C CA . TRP A 1 89 ? 9.337 11.414 -17.980 1.00 90.69 89 TRP A CA 1
ATOM 672 C C . TRP A 1 89 ? 8.339 10.391 -18.540 1.00 90.69 89 TRP A C 1
ATOM 674 O O . TRP A 1 89 ? 7.436 10.783 -19.271 1.00 90.69 89 TRP A O 1
ATOM 684 N N . LYS A 1 90 ? 8.489 9.099 -18.217 1.00 93.50 90 LYS A N 1
ATOM 685 C CA . LYS A 1 90 ? 7.494 8.066 -18.548 1.00 93.50 90 LYS A CA 1
ATOM 686 C C . LYS A 1 90 ? 6.282 8.080 -17.615 1.00 93.50 90 LYS A C 1
ATOM 688 O O . LYS A 1 90 ? 5.324 7.355 -17.870 1.00 93.50 90 LYS A O 1
ATOM 693 N N . LEU A 1 91 ? 6.344 8.863 -16.540 1.00 93.81 91 LEU A N 1
ATOM 694 C CA . LEU A 1 91 ? 5.261 9.023 -15.584 1.00 93.81 91 LEU A CA 1
ATOM 695 C C . LEU A 1 91 ? 4.448 10.268 -15.917 1.00 93.81 91 LEU A C 1
ATOM 697 O O . LEU A 1 91 ? 5.004 11.322 -16.226 1.00 93.81 91 LEU A O 1
ATOM 701 N N . GLU A 1 92 ? 3.131 10.161 -15.804 1.00 93.00 92 GLU A N 1
ATOM 702 C CA . GLU A 1 92 ? 2.219 11.283 -16.055 1.00 93.00 92 GLU A CA 1
ATOM 703 C C . GLU A 1 92 ? 2.221 12.360 -14.988 1.00 93.00 92 GLU A C 1
ATOM 705 O O . GLU A 1 92 ? 1.839 13.502 -15.244 1.00 93.00 92 GLU A O 1
ATOM 710 N N . SER A 1 93 ? 2.635 11.994 -13.782 1.00 89.44 93 SER A N 1
ATOM 711 C CA . SER A 1 93 ? 2.707 12.902 -12.650 1.00 89.44 93 SER A CA 1
ATOM 712 C C . SER A 1 93 ? 4.096 12.852 -12.016 1.00 89.44 93 SER A C 1
ATOM 714 O O . SER A 1 93 ? 4.813 11.856 -12.162 1.00 89.44 93 SER A O 1
ATOM 716 N N . PRO A 1 94 ? 4.516 13.924 -11.322 1.00 91.25 94 PRO A N 1
ATOM 717 C CA . PRO A 1 94 ? 5.770 13.918 -10.584 1.00 91.25 94 PRO A CA 1
ATOM 718 C C . PRO A 1 94 ? 5.810 12.782 -9.557 1.00 91.25 94 PRO A C 1
ATOM 720 O O . PRO A 1 94 ? 4.944 12.696 -8.689 1.00 91.25 94 PRO A O 1
ATOM 723 N N . ALA A 1 95 ? 6.851 11.954 -9.635 1.00 92.56 95 ALA A N 1
ATOM 724 C CA . ALA A 1 95 ? 7.038 10.855 -8.701 1.00 92.56 95 ALA A CA 1
ATOM 725 C C . ALA A 1 95 ? 7.530 11.302 -7.325 1.00 92.56 95 ALA A C 1
ATOM 727 O O . ALA A 1 95 ? 8.414 12.157 -7.211 1.00 92.56 95 ALA A O 1
ATOM 728 N N . PHE A 1 96 ? 7.034 10.633 -6.287 1.00 93.44 96 PHE A N 1
ATOM 729 C CA . PHE A 1 96 ? 7.557 10.713 -4.926 1.00 93.44 96 PHE A CA 1
ATOM 730 C C . PHE A 1 96 ? 7.719 9.314 -4.324 1.00 93.44 96 PHE A C 1
ATOM 732 O O . PHE A 1 96 ? 7.075 8.359 -4.748 1.00 93.44 96 PHE A O 1
ATOM 739 N N . LYS A 1 97 ? 8.614 9.178 -3.340 1.00 94.00 97 LYS A N 1
ATOM 740 C CA . LYS A 1 97 ? 8.870 7.894 -2.675 1.00 94.00 97 LYS A CA 1
ATOM 741 C C . LYS A 1 97 ? 7.596 7.380 -1.992 1.00 94.00 97 LYS A C 1
ATOM 743 O O . LYS A 1 97 ? 6.948 8.137 -1.279 1.00 94.00 97 LYS A O 1
ATOM 748 N N . GLY A 1 98 ? 7.289 6.100 -2.179 1.00 94.19 98 GLY A N 1
ATOM 749 C CA . GLY A 1 98 ? 6.098 5.437 -1.647 1.00 94.19 98 GLY A CA 1
ATOM 750 C C . GLY A 1 98 ? 4.893 5.479 -2.587 1.00 94.19 98 GLY A C 1
ATOM 751 O O . GLY A 1 98 ? 3.990 4.667 -2.425 1.00 94.19 98 GLY A O 1
ATOM 752 N N . GLN A 1 99 ? 4.899 6.346 -3.607 1.00 95.94 99 GLN A N 1
ATOM 753 C CA . GLN A 1 99 ? 3.796 6.452 -4.560 1.00 95.94 99 GLN A CA 1
ATOM 754 C C . GLN A 1 99 ? 3.551 5.123 -5.280 1.00 95.94 99 GLN A C 1
ATOM 756 O O . GLN A 1 99 ? 4.477 4.540 -5.848 1.00 95.94 99 GLN A O 1
ATOM 761 N N . TYR A 1 100 ? 2.292 4.694 -5.300 1.00 97.38 100 TYR A N 1
ATOM 762 C CA . TYR A 1 100 ? 1.845 3.557 -6.093 1.00 97.38 100 TYR A CA 1
ATOM 763 C C . TYR A 1 100 ? 1.500 3.991 -7.507 1.00 97.38 100 TYR A C 1
ATOM 765 O O . TYR A 1 100 ? 0.954 5.077 -7.726 1.00 97.38 100 TYR A O 1
ATOM 773 N N . LEU A 1 101 ? 1.821 3.125 -8.457 1.00 97.25 101 LEU A N 1
ATOM 774 C CA . LEU A 1 101 ? 1.662 3.351 -9.878 1.00 97.25 101 LEU A CA 1
ATOM 775 C C . LEU A 1 101 ? 0.945 2.168 -10.524 1.00 97.25 101 LEU A C 1
ATOM 777 O O . LEU A 1 101 ? 1.165 1.024 -10.131 1.00 97.25 101 LEU A O 1
ATOM 781 N N . GLU A 1 102 ? 0.158 2.453 -11.551 1.00 96.94 102 GLU A N 1
ATOM 782 C CA . GLU A 1 102 ? -0.250 1.485 -12.567 1.00 96.94 102 GLU A CA 1
ATOM 783 C C . GLU A 1 102 ? 0.644 1.715 -13.790 1.00 96.94 102 GLU A C 1
ATOM 785 O O . GLU A 1 102 ? 0.750 2.841 -14.285 1.00 96.94 102 GLU A O 1
ATOM 790 N N . ILE A 1 103 ? 1.363 0.684 -14.227 1.00 96.31 103 ILE A N 1
ATOM 791 C CA . ILE A 1 103 ? 2.348 0.783 -15.307 1.00 96.31 103 ILE A CA 1
ATOM 792 C C . ILE A 1 103 ? 2.020 -0.186 -16.434 1.00 96.31 103 ILE A C 1
ATOM 794 O O . ILE A 1 103 ? 1.682 -1.342 -16.191 1.00 96.31 103 ILE A O 1
ATOM 798 N N . ASP A 1 104 ? 2.194 0.278 -17.669 1.00 95.62 104 ASP A N 1
ATOM 799 C CA . ASP A 1 104 ? 2.150 -0.577 -18.853 1.00 95.62 104 ASP A CA 1
ATOM 800 C C . ASP A 1 104 ? 3.591 -1.030 -19.166 1.00 95.62 104 ASP A C 1
ATOM 802 O O . ASP A 1 104 ? 4.464 -0.209 -19.487 1.00 95.62 104 ASP A O 1
ATOM 806 N N . ILE A 1 105 ? 3.869 -2.330 -19.052 1.00 92.50 105 ILE A N 1
ATOM 807 C CA . ILE A 1 105 ? 5.170 -2.954 -19.319 1.00 92.50 105 ILE A CA 1
ATOM 808 C C . ILE A 1 105 ? 5.081 -3.771 -20.602 1.00 92.50 105 ILE A C 1
ATOM 810 O O . ILE A 1 105 ? 4.272 -4.678 -20.720 1.00 92.50 105 ILE A O 1
ATOM 814 N N . ARG A 1 106 ? 6.011 -3.532 -21.525 1.00 90.62 106 ARG A N 1
ATOM 815 C CA . ARG A 1 106 ? 6.280 -4.439 -22.641 1.00 90.62 106 ARG A CA 1
ATOM 816 C C . ARG A 1 106 ? 7.409 -5.394 -22.281 1.00 90.62 106 ARG A C 1
ATOM 818 O O . ARG A 1 106 ? 8.519 -4.926 -22.025 1.00 90.62 106 ARG A O 1
ATOM 825 N N . ARG A 1 107 ? 7.167 -6.702 -22.308 1.00 87.31 107 ARG A N 1
ATOM 826 C CA . ARG A 1 107 ? 8.171 -7.758 -22.092 1.00 87.31 107 ARG A CA 1
ATOM 827 C C . ARG A 1 107 ? 8.511 -8.417 -23.426 1.00 87.31 107 ARG A C 1
ATOM 829 O O . ARG A 1 107 ? 7.621 -8.863 -24.142 1.00 87.31 107 ARG A O 1
ATOM 836 N N . ASN A 1 108 ? 9.792 -8.467 -23.783 1.00 85.19 108 ASN A N 1
ATOM 837 C CA . ASN A 1 108 ? 10.243 -9.100 -25.024 1.00 85.19 108 ASN A CA 1
ATOM 838 C C . ASN A 1 108 ? 10.632 -10.556 -24.750 1.00 85.19 108 ASN A C 1
ATOM 840 O O . ASN A 1 108 ? 11.504 -10.824 -23.928 1.00 85.19 108 ASN A O 1
ATOM 844 N N . LEU A 1 109 ? 9.993 -11.489 -25.453 1.00 75.94 109 LEU A N 1
ATOM 845 C CA . LEU A 1 109 ? 10.094 -12.926 -25.183 1.00 75.94 109 LEU A CA 1
ATOM 846 C C . LEU A 1 109 ? 11.260 -13.602 -25.922 1.00 75.94 109 LEU A C 1
ATOM 848 O O . LEU A 1 109 ? 11.743 -14.640 -25.479 1.00 75.94 109 LEU A O 1
ATOM 852 N N . LEU A 1 110 ? 11.712 -13.043 -27.052 1.00 71.62 110 LEU A N 1
ATOM 853 C CA . LEU A 1 110 ? 12.730 -13.645 -27.922 1.00 71.62 110 LEU A CA 1
ATOM 854 C C . LEU A 1 110 ? 13.602 -12.579 -28.610 1.00 71.62 110 LEU A C 1
ATOM 856 O O . LEU A 1 110 ? 13.137 -11.481 -28.917 1.00 71.62 110 LEU A O 1
ATOM 860 N N . GLY A 1 111 ? 14.854 -12.943 -28.911 1.00 65.75 111 GLY A N 1
ATOM 861 C CA . GLY A 1 111 ? 15.807 -12.131 -29.682 1.00 65.75 111 GLY A CA 1
ATOM 862 C C . GLY A 1 111 ? 16.824 -11.355 -28.833 1.00 65.75 111 GLY A C 1
ATOM 863 O O . GLY A 1 111 ? 16.909 -11.520 -27.621 1.00 65.75 111 GLY A O 1
ATOM 864 N N . THR A 1 112 ? 17.616 -10.490 -29.474 1.00 72.19 112 THR A N 1
ATOM 865 C CA . THR A 1 112 ? 18.619 -9.614 -28.824 1.00 72.19 112 THR A CA 1
ATOM 866 C C . THR A 1 112 ? 18.011 -8.309 -28.290 1.00 72.19 112 THR A C 1
ATOM 868 O O . THR A 1 112 ? 18.693 -7.289 -28.187 1.00 72.19 112 THR A O 1
ATOM 871 N N . CYS A 1 113 ? 16.705 -8.304 -28.037 1.00 72.88 113 CYS A N 1
ATOM 872 C CA . CYS A 1 113 ? 15.945 -7.119 -27.660 1.00 72.88 113 CYS A CA 1
ATOM 873 C C . CYS A 1 113 ? 16.128 -6.819 -26.166 1.00 72.88 113 CYS A C 1
ATOM 875 O O . CYS A 1 113 ? 16.477 -7.699 -25.381 1.00 72.88 113 CYS A O 1
ATOM 877 N N . THR A 1 114 ? 15.880 -5.576 -25.747 1.00 74.31 114 THR A N 1
ATOM 878 C CA . THR A 1 114 ? 15.839 -5.251 -24.314 1.00 74.31 114 THR A CA 1
ATOM 879 C C . THR A 1 114 ? 14.759 -6.100 -23.640 1.00 74.31 114 THR A C 1
ATOM 881 O O . THR A 1 114 ? 13.645 -6.116 -24.155 1.00 74.31 114 THR A O 1
ATOM 884 N N . PRO A 1 115 ? 15.025 -6.782 -22.516 1.00 79.12 115 PRO A N 1
ATOM 885 C CA . PRO A 1 115 ? 14.099 -7.778 -21.963 1.00 79.12 115 PRO A CA 1
ATOM 886 C C . PRO A 1 115 ? 12.737 -7.184 -21.581 1.00 79.12 115 PRO A C 1
ATOM 888 O O . PRO A 1 115 ? 11.712 -7.848 -21.703 1.00 79.12 115 PRO A O 1
ATOM 891 N N . PHE A 1 116 ? 12.706 -5.908 -21.195 1.00 84.31 116 PHE A N 1
ATOM 892 C CA . PHE A 1 116 ? 11.475 -5.177 -20.928 1.00 84.31 116 PHE A CA 1
ATOM 893 C C . PHE A 1 116 ? 11.605 -3.697 -21.303 1.00 84.31 116 PHE A C 1
ATOM 895 O O . PHE A 1 116 ? 12.707 -3.150 -21.419 1.00 84.31 116 PHE A O 1
ATOM 902 N N . SER A 1 117 ? 10.468 -3.024 -21.446 1.00 87.44 117 SER A N 1
ATOM 903 C CA . SER A 1 117 ? 10.372 -1.570 -21.496 1.00 87.44 117 SER A CA 1
ATOM 904 C C . SER A 1 117 ? 9.060 -1.103 -20.879 1.00 87.44 117 SER A C 1
ATOM 906 O O . SER A 1 117 ? 7.992 -1.466 -21.361 1.00 87.44 117 SER A O 1
ATOM 908 N N . VAL A 1 118 ? 9.130 -0.242 -19.864 1.00 90.56 118 VAL A N 1
ATOM 909 C CA . VAL A 1 118 ? 7.943 0.467 -19.362 1.00 90.56 118 VAL A CA 1
ATOM 910 C C . VAL A 1 118 ? 7.511 1.489 -20.406 1.00 90.56 118 VAL A C 1
ATOM 912 O O . VAL A 1 118 ? 8.346 2.267 -20.870 1.00 90.56 118 VAL A O 1
ATOM 915 N N . LEU A 1 119 ? 6.251 1.473 -20.819 1.00 91.94 119 LEU A N 1
ATOM 916 C CA . LEU A 1 119 ? 5.715 2.371 -21.841 1.00 91.94 119 LEU A CA 1
ATOM 917 C C . LEU A 1 119 ? 5.196 3.664 -21.210 1.00 91.94 119 LEU A C 1
ATOM 919 O O . LEU A 1 119 ? 5.497 4.752 -21.701 1.00 91.94 119 LEU A O 1
ATOM 923 N N . ARG A 1 120 ? 4.472 3.526 -20.098 1.00 94.44 120 ARG A N 1
ATOM 924 C CA . ARG A 1 120 ? 3.752 4.593 -19.401 1.00 94.44 120 ARG A CA 1
ATOM 925 C C . ARG A 1 120 ? 3.542 4.202 -17.937 1.00 94.44 120 ARG A C 1
ATOM 927 O O . ARG A 1 120 ? 3.510 3.011 -17.626 1.00 94.44 120 ARG A O 1
ATOM 934 N N . GLY A 1 121 ? 3.418 5.191 -17.057 1.00 95.38 121 GLY A N 1
ATOM 935 C CA . GLY A 1 121 ? 3.019 4.980 -15.670 1.00 95.38 121 GLY A CA 1
ATOM 936 C C . GLY A 1 121 ? 2.119 6.092 -15.143 1.00 95.38 121 GLY A C 1
ATOM 937 O O . GLY A 1 121 ? 2.420 7.279 -15.289 1.00 95.38 121 GLY A O 1
ATOM 938 N N . GLU A 1 122 ? 1.040 5.687 -14.491 1.00 96.50 122 GLU A N 1
ATOM 939 C CA . GLU A 1 122 ? 0.031 6.557 -13.895 1.00 96.50 122 GLU A CA 1
ATOM 940 C C . GLU A 1 122 ? 0.011 6.389 -12.383 1.00 96.50 122 GLU A C 1
ATOM 942 O O . GLU A 1 122 ? 0.297 5.314 -11.867 1.00 96.50 122 GLU A O 1
ATOM 947 N N . ALA A 1 123 ? -0.334 7.451 -11.654 1.00 95.88 123 ALA A N 1
ATOM 948 C CA . ALA A 1 123 ? -0.527 7.345 -10.214 1.00 95.88 123 ALA A CA 1
ATOM 949 C C . ALA A 1 123 ? -1.754 6.476 -9.918 1.00 95.88 123 ALA A C 1
ATOM 951 O O . ALA A 1 123 ? -2.855 6.782 -10.378 1.00 95.88 123 ALA A O 1
ATOM 952 N N . LEU A 1 124 ? -1.576 5.433 -9.108 1.00 95.25 124 LEU A N 1
ATOM 953 C CA . LEU A 1 124 ? -2.682 4.590 -8.680 1.00 95.25 124 LEU A CA 1
ATOM 954 C C . LEU A 1 124 ? -3.559 5.380 -7.703 1.00 95.25 124 LEU A C 1
ATOM 956 O O . LEU A 1 124 ? -3.129 5.729 -6.602 1.00 95.25 124 LEU A O 1
ATOM 960 N N . GLN A 1 125 ? -4.790 5.684 -8.111 1.00 94.06 125 GLN A N 1
ATOM 961 C CA . GLN A 1 125 ? -5.695 6.522 -7.331 1.00 94.06 125 GLN A CA 1
ATOM 962 C C . GLN A 1 125 ? -7.148 6.059 -7.442 1.00 94.06 125 GLN A C 1
ATOM 964 O O . GLN A 1 125 ? -7.652 5.744 -8.518 1.00 94.06 125 GLN A O 1
ATOM 969 N N . LYS A 1 126 ? -7.850 6.074 -6.307 1.00 95.19 126 LYS A N 1
ATOM 970 C CA . LYS A 1 126 ? -9.308 5.958 -6.221 1.00 95.19 126 LYS A CA 1
ATOM 971 C C . LYS A 1 126 ? -9.829 7.044 -5.299 1.00 95.19 126 LYS A C 1
ATOM 973 O O . LYS A 1 126 ? -9.220 7.352 -4.277 1.00 95.19 126 LYS A O 1
ATOM 978 N N . LYS A 1 127 ? -10.975 7.627 -5.654 1.00 95.69 127 LYS A N 1
ATOM 979 C CA . LYS A 1 127 ? -11.599 8.671 -4.836 1.00 95.69 127 LYS A CA 1
ATOM 980 C C . LYS A 1 127 ? -11.844 8.146 -3.415 1.00 95.69 127 LYS A C 1
ATOM 982 O O . LYS A 1 127 ? -12.437 7.078 -3.243 1.00 95.69 127 LYS A O 1
ATOM 987 N N . GLY A 1 128 ? -11.374 8.914 -2.432 1.00 94.19 128 GLY A N 1
ATOM 988 C CA . GLY A 1 128 ? -11.510 8.597 -1.012 1.00 94.19 128 GLY A CA 1
ATOM 989 C C . GLY A 1 128 ? -10.604 7.465 -0.523 1.00 94.19 128 GLY A C 1
ATOM 990 O O . GLY A 1 128 ? -10.867 6.928 0.542 1.00 94.19 128 GLY A O 1
ATOM 991 N N . VAL A 1 129 ? -9.577 7.058 -1.278 1.00 96.19 129 VAL A N 1
ATOM 992 C CA . VAL A 1 129 ? -8.636 6.004 -0.864 1.00 96.19 129 VAL A CA 1
ATOM 993 C C . VAL A 1 129 ? -7.221 6.571 -0.802 1.00 96.19 129 VAL A C 1
ATOM 995 O O . VAL A 1 129 ? -6.680 7.019 -1.810 1.00 96.19 129 VAL A O 1
ATOM 998 N N . ASN A 1 130 ? -6.617 6.523 0.381 1.00 95.19 130 ASN A N 1
ATOM 999 C CA . ASN A 1 130 ? -5.212 6.818 0.613 1.00 95.19 130 ASN A CA 1
ATOM 1000 C C . ASN A 1 130 ? -4.415 5.508 0.711 1.00 95.19 130 ASN A C 1
ATOM 1002 O O . ASN A 1 130 ? -4.797 4.600 1.445 1.00 95.19 130 ASN A O 1
ATOM 1006 N N . LEU A 1 131 ? -3.303 5.426 -0.018 1.00 95.88 131 LEU A N 1
ATOM 1007 C CA . LEU A 1 131 ? -2.396 4.269 -0.050 1.00 95.88 131 LEU A CA 1
ATOM 1008 C C . LEU A 1 131 ? -1.087 4.509 0.709 1.00 95.88 131 LEU A C 1
ATOM 1010 O O . LEU A 1 131 ? -0.285 3.596 0.865 1.00 95.88 131 LEU A O 1
ATOM 1014 N N . ASN A 1 132 ? -0.851 5.742 1.153 1.00 93.38 132 ASN A N 1
ATOM 1015 C CA . ASN A 1 132 ? 0.386 6.162 1.794 1.00 93.38 132 ASN A CA 1
ATOM 1016 C C . ASN A 1 132 ? 0.093 6.526 3.256 1.00 93.38 132 ASN A C 1
ATOM 1018 O O . ASN A 1 132 ? -0.112 7.708 3.555 1.00 93.38 132 ASN A O 1
ATOM 1022 N N . PRO A 1 133 ? 0.022 5.533 4.162 1.00 94.06 133 PRO A N 1
ATOM 1023 C CA . PRO A 1 133 ? -0.133 5.802 5.584 1.00 94.06 133 PRO A CA 1
ATOM 1024 C C . PRO A 1 133 ? 1.086 6.561 6.115 1.00 94.06 133 PRO A C 1
ATOM 1026 O O . PRO A 1 133 ? 2.229 6.237 5.795 1.00 94.06 133 PRO A O 1
ATOM 1029 N N . SER A 1 134 ? 0.840 7.564 6.950 1.00 94.06 134 SER A N 1
ATOM 1030 C CA . SER A 1 134 ? 1.884 8.216 7.747 1.00 94.06 134 SER A CA 1
ATOM 1031 C C . SER A 1 134 ? 2.256 7.374 8.975 1.00 94.06 134 SER A C 1
ATOM 1033 O O . SER A 1 134 ? 1.457 6.558 9.434 1.00 94.06 134 SER A O 1
ATOM 1035 N N . ASP A 1 135 ? 3.431 7.601 9.569 1.00 94.00 135 ASP A N 1
ATOM 1036 C CA . ASP A 1 135 ? 3.848 6.876 10.782 1.00 94.00 135 ASP A CA 1
ATOM 1037 C C . ASP A 1 135 ? 2.831 6.986 11.942 1.00 94.00 135 ASP A C 1
ATOM 1039 O O . ASP A 1 135 ? 2.533 5.961 12.564 1.00 94.00 135 ASP A O 1
ATOM 1043 N N . PRO A 1 136 ? 2.222 8.161 12.229 1.00 94.44 136 PRO A N 1
ATOM 1044 C CA . PRO A 1 136 ? 1.159 8.251 13.231 1.00 94.44 136 PRO A CA 1
ATOM 1045 C C . PRO A 1 136 ? -0.064 7.396 12.888 1.00 94.44 136 PRO A C 1
ATOM 1047 O O . PRO A 1 136 ? -0.646 6.782 13.781 1.00 94.44 136 PRO A O 1
ATOM 1050 N N . GLN A 1 137 ? -0.441 7.322 11.609 1.00 95.25 137 GLN A N 1
ATOM 1051 C CA . GLN A 1 137 ? -1.551 6.484 11.153 1.00 95.25 137 GLN A CA 1
ATOM 1052 C C . GLN A 1 137 ? -1.217 4.995 11.279 1.00 95.25 137 GLN A C 1
ATOM 1054 O O . GLN A 1 137 ? -2.058 4.230 11.739 1.00 95.25 137 GLN A O 1
ATOM 1059 N N . LEU A 1 138 ? 0.010 4.572 10.962 1.00 96.00 138 LEU A N 1
ATOM 1060 C CA . LEU A 1 138 ? 0.451 3.191 11.193 1.00 96.00 138 LEU A CA 1
ATOM 1061 C C . LEU A 1 138 ? 0.398 2.828 12.681 1.00 96.00 138 LEU A C 1
ATOM 1063 O O . LEU A 1 138 ? -0.112 1.769 13.043 1.00 96.00 138 LEU A O 1
ATOM 1067 N N . TYR A 1 139 ? 0.855 3.727 13.555 1.00 94.94 139 TYR A N 1
ATOM 1068 C CA . TYR A 1 139 ? 0.795 3.518 15.001 1.00 94.94 139 TYR A CA 1
ATOM 1069 C C . TYR A 1 139 ? -0.650 3.389 15.510 1.00 94.94 139 TYR A C 1
ATOM 1071 O O . TYR A 1 139 ? -0.969 2.449 16.241 1.00 94.94 139 TYR A O 1
ATOM 1079 N N . GLN A 1 140 ? -1.543 4.292 15.091 1.00 94.06 140 GLN A N 1
ATOM 1080 C CA . GLN A 1 140 ? -2.967 4.216 15.432 1.00 94.06 140 GLN A CA 1
ATOM 1081 C C . GLN A 1 140 ? -3.628 2.950 14.872 1.00 94.06 140 GLN A C 1
ATOM 1083 O O . GLN A 1 140 ? -4.390 2.293 15.578 1.00 94.06 140 GLN A O 1
ATOM 1088 N N . GLY A 1 141 ? -3.309 2.575 13.631 1.00 95.50 141 GLY A N 1
ATOM 1089 C CA . GLY A 1 141 ? -3.836 1.381 12.976 1.00 95.50 141 GLY A CA 1
ATOM 1090 C C . GLY A 1 141 ? -3.420 0.094 13.687 1.00 95.50 141 GLY A C 1
ATOM 1091 O O . GLY A 1 141 ? -4.262 -0.776 13.908 1.00 95.50 141 GLY A O 1
ATOM 1092 N N . ALA A 1 142 ? -2.162 -0.008 14.135 1.00 96.06 142 ALA A N 1
ATOM 1093 C CA . ALA A 1 142 ? -1.699 -1.131 14.956 1.00 96.06 142 ALA A CA 1
ATOM 1094 C C . ALA A 1 142 ? -2.520 -1.262 16.246 1.00 96.06 142 ALA A C 1
ATOM 1096 O O . ALA A 1 142 ? -2.909 -2.365 16.628 1.00 96.06 142 ALA A O 1
ATOM 1097 N N . PHE A 1 143 ? -2.800 -0.136 16.906 1.00 93.69 143 PHE A N 1
ATOM 1098 C CA . PHE A 1 143 ? -3.583 -0.113 18.138 1.00 93.69 143 PHE A CA 1
ATOM 1099 C C . PHE A 1 143 ? -5.054 -0.483 17.896 1.00 93.69 143 PHE A C 1
ATOM 1101 O O . PHE A 1 143 ? -5.603 -1.312 18.619 1.00 93.69 143 PHE A O 1
ATOM 1108 N N . ALA A 1 144 ? -5.669 0.048 16.836 1.00 93.38 144 ALA A N 1
ATOM 1109 C CA . ALA A 1 144 ? -7.025 -0.316 16.433 1.00 93.38 144 ALA A CA 1
ATOM 1110 C C . ALA A 1 144 ? -7.141 -1.817 16.112 1.00 93.38 144 ALA A C 1
ATOM 1112 O O . ALA A 1 144 ? -8.094 -2.465 16.545 1.00 93.38 144 ALA A O 1
ATOM 1113 N N . LEU A 1 145 ? -6.162 -2.395 15.406 1.00 94.88 145 LEU A N 1
ATOM 1114 C CA . LEU A 1 145 ? -6.118 -3.833 15.120 1.00 94.88 145 LEU A CA 1
ATOM 1115 C C . LEU A 1 145 ? -6.002 -4.674 16.397 1.00 94.88 145 LEU A C 1
ATOM 1117 O O . LEU A 1 145 ? -6.724 -5.658 16.541 1.00 94.88 145 LEU A O 1
ATOM 1121 N N . GLU A 1 146 ? -5.135 -4.279 17.332 1.00 92.88 146 GLU A N 1
ATOM 1122 C CA . GLU A 1 146 ? -4.945 -4.973 18.612 1.00 92.88 146 GLU A CA 1
ATOM 1123 C C . GLU A 1 146 ? -6.224 -4.955 19.466 1.00 92.88 146 GLU A C 1
ATOM 1125 O O . GLU A 1 146 ? -6.642 -5.997 19.972 1.00 92.88 146 GLU A O 1
ATOM 1130 N N . ILE A 1 147 ? -6.893 -3.798 19.566 1.00 90.69 147 ILE A N 1
ATOM 1131 C CA . ILE A 1 147 ? -8.181 -3.676 20.264 1.00 90.69 147 ILE A CA 1
ATOM 1132 C C . ILE A 1 147 ? -9.222 -4.578 19.611 1.00 90.69 147 ILE A C 1
ATOM 1134 O O . ILE A 1 147 ? -9.829 -5.397 20.294 1.00 90.69 147 ILE A O 1
ATOM 1138 N N . ASN A 1 148 ? -9.420 -4.480 18.293 1.00 91.44 148 ASN A N 1
ATOM 1139 C CA . ASN A 1 148 ? -10.447 -5.271 17.609 1.00 91.44 148 ASN A CA 1
ATOM 1140 C C . ASN A 1 148 ? -10.190 -6.779 17.718 1.00 91.44 148 ASN A C 1
ATOM 1142 O O . ASN A 1 148 ? -11.142 -7.546 17.855 1.00 91.44 148 ASN A O 1
ATOM 1146 N N . ARG A 1 149 ? -8.921 -7.203 17.709 1.00 90.62 149 ARG A N 1
ATOM 1147 C CA . ARG A 1 149 ? -8.533 -8.599 17.919 1.00 90.62 149 ARG A CA 1
ATOM 1148 C C . ARG A 1 149 ? -8.867 -9.079 19.335 1.00 90.62 149 ARG A C 1
ATOM 1150 O O . ARG A 1 149 ? -9.510 -10.114 19.479 1.00 90.62 149 ARG A O 1
ATOM 1157 N N . ASN A 1 150 ? -8.450 -8.349 20.369 1.00 87.38 150 ASN A N 1
ATOM 1158 C CA . ASN A 1 150 ? -8.585 -8.803 21.758 1.00 87.38 150 ASN A CA 1
ATOM 1159 C C . ASN A 1 150 ? -10.019 -8.645 22.283 1.00 87.38 150 ASN A C 1
ATOM 1161 O O . ASN A 1 150 ? -10.549 -9.527 22.956 1.00 87.38 150 ASN A O 1
ATOM 1165 N N . CYS A 1 151 ? -10.683 -7.549 21.926 1.00 84.81 151 CYS A N 1
ATOM 1166 C CA . CYS A 1 151 ? -12.002 -7.215 22.446 1.00 84.81 151 CYS A CA 1
ATOM 1167 C C . CYS A 1 151 ? -13.141 -8.024 21.840 1.00 84.81 151 CYS A C 1
ATOM 1169 O O . CYS A 1 151 ? -14.140 -8.254 22.514 1.00 84.81 151 CYS A O 1
ATOM 1171 N N . ARG A 1 152 ? -13.007 -8.500 20.598 1.00 75.75 152 ARG A N 1
ATOM 1172 C CA . ARG A 1 152 ? -14.009 -9.405 20.011 1.00 75.75 152 ARG A CA 1
ATOM 1173 C C . ARG A 1 152 ? -13.908 -10.835 20.538 1.00 75.75 152 ARG A C 1
ATOM 1175 O O . ARG A 1 152 ? -14.865 -11.589 20.409 1.00 75.75 152 ARG A O 1
ATOM 1182 N N . GLN A 1 153 ? -12.773 -11.201 21.132 1.00 69.12 153 GLN A N 1
ATOM 1183 C CA . GLN A 1 153 ? -12.573 -12.500 21.780 1.00 69.12 153 GLN A CA 1
ATOM 1184 C C . GLN A 1 153 ? -12.991 -12.498 23.258 1.00 69.12 153 GLN A C 1
ATOM 1186 O O . GLN A 1 153 ? -13.153 -13.563 23.852 1.00 69.12 153 GLN A O 1
ATOM 1191 N N . SER A 1 154 ? -13.179 -11.320 23.856 1.00 66.44 154 SER A N 1
ATOM 1192 C CA . SER A 1 154 ? -13.638 -11.172 25.234 1.00 66.44 154 SER A CA 1
ATOM 1193 C C . SER A 1 154 ? -15.145 -11.451 25.328 1.00 66.44 154 SER A C 1
ATOM 1195 O O . SER A 1 154 ? -15.975 -10.772 24.727 1.00 66.44 154 SER A O 1
ATOM 1197 N N . SER A 1 155 ? -15.510 -12.467 26.112 1.00 62.94 155 SER A N 1
ATOM 1198 C CA . SER A 1 155 ? -16.903 -12.779 26.458 1.00 62.94 155 SER A CA 1
ATOM 1199 C C . SER A 1 155 ? -17.375 -12.079 27.738 1.00 62.94 155 SER A C 1
ATOM 1201 O O . SER A 1 155 ? -18.541 -12.190 28.105 1.00 62.94 155 SER A O 1
ATOM 1203 N N . ASP A 1 156 ? -16.471 -11.410 28.455 1.00 68.75 156 ASP A N 1
ATOM 1204 C CA . ASP A 1 156 ? -16.698 -10.852 29.794 1.00 68.75 156 ASP A CA 1
ATOM 1205 C C . ASP A 1 156 ? -17.164 -9.386 29.787 1.00 68.75 156 ASP A C 1
ATOM 1207 O O . ASP A 1 156 ? -17.371 -8.798 30.846 1.00 68.75 156 ASP A O 1
ATOM 1211 N N . GLY A 1 157 ? -17.362 -8.793 28.605 1.00 66.75 157 GLY A N 1
ATOM 1212 C CA . GLY A 1 157 ? -17.818 -7.409 28.466 1.00 66.75 157 GLY A CA 1
ATOM 1213 C C . GLY A 1 157 ? -16.764 -6.367 28.852 1.00 66.75 157 GLY A C 1
ATOM 1214 O O . GLY A 1 157 ? -17.095 -5.186 28.931 1.00 66.75 157 GLY A O 1
ATOM 1215 N N . SER A 1 158 ? -15.504 -6.771 29.058 1.00 70.12 158 SER A N 1
ATOM 1216 C CA . SER A 1 158 ? -14.404 -5.876 29.453 1.00 70.12 158 SER A CA 1
ATOM 1217 C C . SER A 1 158 ? -14.102 -4.779 28.429 1.00 70.12 158 SER A C 1
ATOM 1219 O O . SER A 1 158 ? -13.582 -3.732 28.797 1.00 70.12 158 SER A O 1
ATOM 1221 N N . CYS A 1 159 ? -14.497 -4.975 27.170 1.00 77.81 159 CYS A N 1
ATOM 1222 C CA . CYS A 1 159 ? -14.347 -3.988 26.104 1.00 77.81 159 CYS A CA 1
ATOM 1223 C C . CYS A 1 159 ? -15.622 -3.192 25.789 1.00 77.81 159 CYS A C 1
ATOM 1225 O O . CYS A 1 159 ? -15.719 -2.553 24.736 1.00 77.81 159 CYS A O 1
ATOM 1227 N N . ALA A 1 160 ? -16.629 -3.238 26.666 1.00 69.94 160 ALA A N 1
ATOM 1228 C CA . ALA A 1 160 ? -17.825 -2.424 26.510 1.00 69.94 160 ALA A CA 1
ATOM 1229 C C . ALA A 1 160 ? -17.451 -0.931 26.559 1.00 69.94 160 ALA A C 1
ATOM 1231 O O . ALA A 1 160 ? -17.053 -0.413 27.598 1.00 69.94 160 ALA A O 1
ATOM 1232 N N . GLY A 1 161 ? -17.595 -0.239 25.425 1.00 71.12 161 GLY A N 1
ATOM 1233 C CA . GLY A 1 161 ? -17.300 1.193 25.304 1.00 71.12 161 GLY A CA 1
ATOM 1234 C C . GLY A 1 161 ? -15.931 1.533 24.711 1.00 71.12 161 GLY A C 1
ATOM 1235 O O . GLY A 1 161 ? -15.594 2.713 24.663 1.00 71.12 161 GLY A O 1
ATOM 1236 N N . GLU A 1 162 ? -15.167 0.550 24.225 1.00 81.00 162 GLU A N 1
ATOM 1237 C CA . GLU A 1 162 ? -13.901 0.818 23.534 1.00 81.00 162 GLU A CA 1
ATOM 1238 C C . GLU A 1 162 ? -14.133 1.593 22.223 1.00 81.00 162 GLU A C 1
ATOM 1240 O O . GLU A 1 162 ? -14.724 1.056 21.282 1.00 81.00 162 GLU A O 1
ATOM 1245 N N . PRO A 1 163 ? -13.655 2.847 22.106 1.00 72.50 163 PRO A N 1
ATOM 1246 C CA . PRO A 1 163 ? -14.012 3.744 21.004 1.00 72.50 163 PRO A CA 1
ATOM 1247 C C . PRO A 1 163 ? -13.379 3.361 19.661 1.00 72.50 163 PRO A C 1
ATOM 1249 O O . PRO A 1 163 ? -13.703 3.965 18.641 1.00 72.50 163 PRO A O 1
ATOM 1252 N N . LEU A 1 164 ? -12.440 2.411 19.665 1.00 79.75 164 LEU A N 1
ATOM 1253 C CA . LEU A 1 164 ? -11.759 1.882 18.481 1.00 79.75 164 LEU A CA 1
ATOM 1254 C C . LEU A 1 164 ? -12.309 0.520 18.048 1.00 79.75 164 LEU A C 1
ATOM 1256 O O . LEU A 1 164 ? -11.875 -0.014 17.024 1.00 79.75 164 LEU A O 1
ATOM 1260 N N . LEU A 1 165 ? -13.243 -0.054 18.812 1.00 81.25 165 LEU A N 1
ATOM 1261 C CA . LEU A 1 165 ? -13.920 -1.281 18.428 1.00 81.25 165 LEU A CA 1
ATOM 1262 C C . LEU A 1 165 ? -14.845 -0.980 17.248 1.00 81.25 165 LEU A C 1
ATOM 1264 O O . LEU A 1 165 ? -15.813 -0.231 17.362 1.00 81.25 165 LEU A O 1
ATOM 1268 N N . SER A 1 166 ? -14.538 -1.569 16.100 1.00 82.62 166 SER A N 1
ATOM 1269 C CA . SER A 1 166 ? -15.284 -1.322 14.878 1.00 82.62 166 SER A CA 1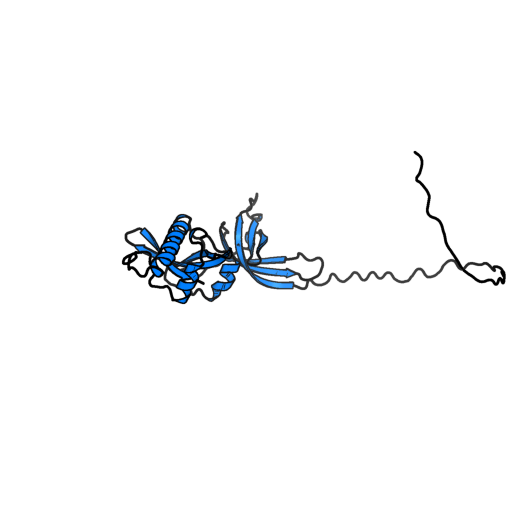
ATOM 1270 C C . SER A 1 166 ? -16.632 -2.026 14.898 1.00 82.62 166 SER A C 1
ATOM 1272 O O . SER A 1 166 ? -16.719 -3.215 15.218 1.00 82.62 166 SER A O 1
ATOM 1274 N N . SER A 1 167 ? -17.672 -1.317 14.469 1.00 83.19 167 SER A N 1
ATOM 1275 C CA . SER A 1 167 ? -18.996 -1.869 14.175 1.00 83.19 167 SER A CA 1
ATOM 1276 C C . SER A 1 167 ? -19.124 -2.409 12.743 1.00 83.19 167 SER A C 1
ATOM 1278 O O . SER A 1 167 ? -20.103 -3.087 12.441 1.00 83.19 167 SER A O 1
ATOM 1280 N N . HIS A 1 168 ? -18.141 -2.150 11.874 1.00 85.62 168 HIS A N 1
ATOM 1281 C CA . HIS A 1 168 ? -18.187 -2.461 10.439 1.00 85.62 168 HIS A CA 1
ATOM 1282 C C . HIS A 1 168 ? -17.725 -3.882 10.098 1.00 85.62 168 HIS A C 1
ATOM 1284 O O . HIS A 1 168 ? -18.062 -4.408 9.038 1.00 85.62 168 HIS A O 1
ATOM 1290 N N . LEU A 1 169 ? -16.967 -4.512 10.995 1.00 86.06 169 LEU A N 1
ATOM 1291 C CA . LEU A 1 169 ? -16.372 -5.820 10.746 1.00 86.06 169 LEU A CA 1
ATOM 1292 C C . LEU A 1 169 ? -17.410 -6.936 10.651 1.00 86.06 169 LEU A C 1
ATOM 1294 O O . LEU A 1 169 ? -18.241 -7.122 11.547 1.00 86.06 169 LEU A O 1
ATOM 1298 N N . THR A 1 170 ? -17.278 -7.751 9.609 1.00 86.25 170 THR A N 1
ATOM 1299 C CA . THR A 1 170 ? -18.047 -8.986 9.449 1.00 86.25 170 THR A CA 1
ATOM 1300 C C . THR A 1 170 ? -17.492 -10.115 10.329 1.00 86.25 170 THR A C 1
ATOM 1302 O O . THR A 1 170 ? -16.412 -10.016 10.924 1.00 86.25 170 THR A O 1
ATOM 1305 N N . LEU A 1 171 ? -18.220 -11.236 10.400 1.00 83.88 171 LEU A N 1
ATOM 1306 C CA . LEU A 1 171 ? -17.721 -12.447 11.061 1.00 83.88 171 LEU A CA 1
ATOM 1307 C C . LEU A 1 171 ? -16.422 -12.950 10.405 1.00 83.88 171 LEU A C 1
ATOM 1309 O O . LEU A 1 171 ? -15.464 -13.254 11.108 1.00 83.88 171 LEU A O 1
ATOM 1313 N N . ALA A 1 172 ? -16.359 -12.942 9.069 1.00 85.75 172 ALA A N 1
ATOM 1314 C CA . ALA A 1 172 ? -15.173 -13.356 8.321 1.00 85.75 172 ALA A CA 1
ATOM 1315 C C . ALA A 1 172 ? -13.960 -12.452 8.604 1.00 85.75 172 ALA A C 1
ATOM 1317 O O . ALA A 1 172 ? -12.841 -12.940 8.739 1.00 85.75 172 ALA A O 1
ATOM 1318 N N . ASP A 1 173 ? -14.165 -11.138 8.747 1.00 87.12 173 ASP A N 1
ATOM 1319 C CA . ASP A 1 173 ? -13.085 -10.223 9.141 1.00 87.12 173 ASP A CA 1
ATOM 1320 C C . ASP A 1 173 ? -12.576 -10.524 10.558 1.00 87.12 173 ASP A C 1
ATOM 1322 O O . ASP A 1 173 ? -11.379 -10.441 10.830 1.00 87.12 173 ASP A O 1
ATOM 1326 N N . THR A 1 174 ? -13.483 -10.911 11.459 1.00 83.81 174 THR A N 1
ATOM 1327 C CA . THR A 1 174 ? -13.143 -11.256 12.845 1.00 83.81 174 THR A CA 1
ATOM 1328 C C . THR A 1 174 ? -12.271 -12.511 12.910 1.00 83.81 174 THR A C 1
ATOM 1330 O O . THR A 1 174 ? -11.305 -12.545 13.668 1.00 83.81 174 THR A O 1
ATOM 1333 N N . GLU A 1 175 ? -12.550 -13.519 12.081 1.00 86.00 175 GLU A N 1
ATOM 1334 C CA . GLU A 1 175 ? -11.692 -14.704 11.962 1.00 86.00 175 GLU A CA 1
ATOM 1335 C C . GLU A 1 175 ? -10.293 -14.332 11.457 1.00 86.00 175 GLU A C 1
ATOM 1337 O O . GLU A 1 175 ? -9.293 -14.749 12.048 1.00 86.00 175 GLU A O 1
ATOM 1342 N N . LYS A 1 176 ? -10.197 -13.471 10.433 1.00 90.12 176 LYS A N 1
ATOM 1343 C CA . LYS A 1 176 ? -8.906 -12.980 9.917 1.00 90.12 176 LYS A CA 1
ATOM 1344 C C . LYS A 1 176 ? -8.096 -12.249 10.989 1.00 90.12 176 LYS A C 1
ATOM 1346 O O . LYS A 1 176 ? -6.891 -12.468 11.086 1.00 90.12 176 LYS A O 1
ATOM 1351 N N . LEU A 1 177 ? -8.743 -11.435 11.828 1.00 90.25 177 LEU A N 1
ATOM 1352 C CA . LEU A 1 177 ? -8.084 -10.692 12.910 1.00 90.25 177 LEU A CA 1
ATOM 1353 C C . LEU A 1 177 ? -7.352 -11.583 13.919 1.00 90.25 177 LEU A C 1
ATOM 1355 O O . LEU A 1 177 ? -6.392 -11.140 14.548 1.00 90.25 177 LEU A O 1
ATOM 1359 N N . THR A 1 178 ? -7.782 -12.832 14.091 1.00 87.50 178 THR A N 1
ATOM 1360 C CA . THR A 1 178 ? -7.135 -13.747 15.041 1.00 87.50 178 THR A CA 1
ATOM 1361 C C . THR A 1 178 ? -5.720 -14.138 14.615 1.00 87.50 178 THR A C 1
ATOM 1363 O O . THR A 1 178 ? -4.872 -14.385 15.470 1.00 87.50 178 THR A O 1
ATOM 1366 N N . ASN A 1 179 ? -5.449 -14.108 13.308 1.00 90.25 179 ASN A N 1
ATOM 1367 C CA . ASN A 1 179 ? -4.208 -14.593 12.714 1.00 90.25 179 ASN A CA 1
ATOM 1368 C C . ASN A 1 179 ? -3.272 -13.466 12.261 1.00 90.25 179 ASN A C 1
ATOM 1370 O O . ASN A 1 179 ? -2.295 -13.740 11.579 1.00 90.25 179 ASN A O 1
ATOM 1374 N N . ILE A 1 180 ? -3.526 -12.203 12.617 1.00 93.88 180 ILE A N 1
ATOM 1375 C CA . ILE A 1 180 ? -2.637 -11.089 12.245 1.00 93.88 180 ILE A CA 1
ATOM 1376 C C . ILE A 1 180 ? -1.628 -10.736 13.340 1.00 93.88 180 ILE A C 1
ATOM 1378 O O . ILE A 1 180 ? -1.844 -10.974 14.531 1.00 93.88 180 ILE A O 1
ATOM 1382 N N . LYS A 1 181 ? -0.529 -10.094 12.931 1.00 95.88 181 LYS A N 1
ATOM 1383 C CA . LYS A 1 181 ? 0.481 -9.471 13.797 1.00 95.88 181 LYS A CA 1
ATOM 1384 C C . LYS A 1 181 ? 0.294 -7.942 13.762 1.00 95.88 181 LYS A C 1
ATOM 1386 O O . LYS A 1 181 ? 0.959 -7.301 12.950 1.00 95.88 181 LYS A O 1
ATOM 1391 N N . PRO A 1 182 ? -0.537 -7.308 14.618 1.00 94.50 182 PRO A N 1
ATOM 1392 C CA . PRO A 1 182 ? -0.904 -5.886 14.486 1.00 94.50 182 PRO A CA 1
ATOM 1393 C C . PRO A 1 182 ? 0.276 -4.912 14.368 1.00 94.50 182 PRO A C 1
ATOM 1395 O O . PRO A 1 182 ? 0.230 -3.959 13.599 1.00 94.50 182 PRO A O 1
ATOM 1398 N N . ARG A 1 183 ? 1.382 -5.187 15.069 1.00 95.00 183 ARG A N 1
ATOM 1399 C CA . ARG A 1 183 ? 2.604 -4.360 15.036 1.00 95.00 183 ARG A CA 1
ATOM 1400 C C . ARG A 1 183 ? 3.404 -4.440 13.733 1.00 95.00 183 ARG A C 1
ATOM 1402 O O . ARG A 1 183 ? 4.352 -3.683 13.573 1.00 95.00 183 ARG A O 1
ATOM 1409 N N . SER A 1 184 ? 3.064 -5.361 12.836 1.00 97.00 184 SER A N 1
ATOM 1410 C CA . SER A 1 184 ? 3.680 -5.467 11.508 1.00 97.00 184 SER A CA 1
ATOM 1411 C C . SER A 1 184 ? 3.025 -4.558 10.467 1.00 97.00 184 SER A C 1
ATOM 1413 O O . SER A 1 184 ? 3.396 -4.633 9.298 1.00 97.00 184 SER A O 1
ATOM 1415 N N . ILE A 1 185 ? 2.051 -3.735 10.877 1.00 97.56 185 ILE A N 1
ATOM 1416 C CA . ILE A 1 185 ? 1.341 -2.838 9.973 1.00 97.56 185 ILE A CA 1
ATOM 1417 C C . ILE A 1 185 ? 2.307 -1.892 9.240 1.00 97.56 185 ILE A C 1
ATOM 1419 O O . ILE A 1 185 ? 3.214 -1.314 9.841 1.00 97.56 185 ILE A O 1
ATOM 1423 N N . GLY A 1 186 ? 2.096 -1.719 7.940 1.00 96.94 186 GLY A N 1
ATOM 1424 C CA . GLY A 1 186 ? 2.905 -0.873 7.072 1.00 96.94 186 GLY A CA 1
ATOM 1425 C C . GLY A 1 186 ? 2.190 -0.527 5.769 1.00 96.94 186 GLY A C 1
ATOM 1426 O O . GLY A 1 186 ? 1.007 -0.816 5.589 1.00 96.94 186 GLY A O 1
ATOM 1427 N N . SER A 1 187 ? 2.911 0.104 4.846 1.00 95.88 187 SER A N 1
ATOM 1428 C CA . SER A 1 187 ? 2.462 0.239 3.458 1.00 95.88 187 SER A CA 1
ATOM 1429 C C . SER A 1 187 ? 2.369 -1.136 2.795 1.00 95.88 187 SER A C 1
ATOM 1431 O O . SER A 1 187 ? 3.199 -2.001 3.057 1.00 95.88 187 SER A O 1
ATOM 1433 N N . CYS A 1 188 ? 1.388 -1.322 1.918 1.00 97.19 188 CYS A N 1
ATOM 1434 C CA . CYS A 1 188 ? 1.201 -2.581 1.205 1.00 97.19 188 CYS A CA 1
ATOM 1435 C C . CYS A 1 188 ? 2.263 -2.838 0.140 1.00 97.19 188 CYS A C 1
ATOM 1437 O O . CYS A 1 188 ? 2.712 -1.919 -0.545 1.00 97.19 188 CYS A O 1
ATOM 1439 N N . SER A 1 189 ? 2.611 -4.097 -0.092 1.00 96.88 189 SER A N 1
ATOM 1440 C CA . SER A 1 189 ? 3.295 -4.450 -1.332 1.00 96.88 189 SER A CA 1
ATOM 1441 C C . SER A 1 189 ? 2.381 -4.203 -2.547 1.00 96.88 189 SER A C 1
ATOM 1443 O O . SER A 1 189 ? 1.148 -4.259 -2.429 1.00 96.88 189 SER A O 1
ATOM 1445 N N . PRO A 1 190 ? 2.951 -3.928 -3.736 1.00 97.50 190 PRO A N 1
ATOM 1446 C CA . PRO A 1 190 ? 2.154 -3.785 -4.952 1.00 97.50 190 PRO A CA 1
ATOM 1447 C C . PRO A 1 190 ? 1.337 -5.040 -5.285 1.00 97.50 190 PRO A C 1
ATOM 1449 O O . PRO A 1 190 ? 0.215 -4.906 -5.763 1.00 97.50 190 PRO A O 1
ATOM 1452 N N . SER A 1 191 ? 1.853 -6.239 -4.985 1.00 96.94 191 SER A N 1
ATOM 1453 C CA . SER A 1 191 ? 1.144 -7.506 -5.207 1.00 96.94 191 SER A CA 1
ATOM 1454 C C . SER A 1 191 ? -0.103 -7.638 -4.344 1.00 96.94 191 SER A C 1
ATOM 1456 O O . SER A 1 191 ? -1.166 -7.979 -4.857 1.00 96.94 191 SER A O 1
ATOM 1458 N N . SER A 1 192 ? -0.017 -7.321 -3.051 1.00 96.94 192 SER A N 1
ATOM 1459 C CA . SER A 1 192 ? -1.192 -7.361 -2.175 1.00 96.94 192 SER A CA 1
ATOM 1460 C C . SER A 1 192 ? -2.272 -6.386 -2.622 1.00 96.94 192 SER A C 1
ATOM 1462 O O . SER A 1 192 ? -3.455 -6.720 -2.566 1.00 96.94 192 SER A O 1
ATOM 1464 N N . LEU A 1 193 ? -1.885 -5.194 -3.094 1.00 96.44 193 LEU A N 1
ATOM 1465 C CA . LEU A 1 193 ? -2.845 -4.243 -3.651 1.00 96.44 193 LEU A CA 1
ATOM 1466 C C . LEU A 1 193 ? -3.483 -4.766 -4.935 1.00 96.44 193 LEU A C 1
ATOM 1468 O O . LEU A 1 193 ? -4.699 -4.658 -5.060 1.00 96.44 193 LEU A O 1
ATOM 1472 N N . ASP A 1 194 ? -2.706 -5.345 -5.849 1.00 95.38 194 ASP A N 1
ATOM 1473 C CA . ASP A 1 194 ? -3.203 -5.871 -7.125 1.00 95.38 194 ASP A CA 1
ATOM 1474 C C . ASP A 1 194 ? -4.334 -6.896 -6.926 1.00 95.38 194 ASP A C 1
ATOM 1476 O O . ASP A 1 194 ? -5.409 -6.784 -7.519 1.00 95.38 194 ASP A O 1
ATOM 1480 N N . VAL A 1 195 ? -4.166 -7.801 -5.956 1.00 94.75 195 VAL A N 1
ATOM 1481 C CA . VAL A 1 195 ? -5.166 -8.826 -5.602 1.00 94.75 195 VAL A CA 1
ATOM 1482 C C . VAL A 1 195 ? -6.507 -8.226 -5.155 1.00 94.75 195 VAL A C 1
ATOM 1484 O O . VAL A 1 195 ? -7.576 -8.778 -5.445 1.00 94.75 195 VAL A O 1
ATOM 1487 N N . VAL A 1 196 ? -6.485 -7.110 -4.424 1.00 95.12 196 VAL A N 1
ATOM 1488 C CA . VAL A 1 196 ? -7.689 -6.564 -3.770 1.00 95.12 196 VAL A CA 1
ATOM 1489 C C . VAL A 1 196 ? -8.246 -5.328 -4.465 1.00 95.12 196 VAL A C 1
ATOM 1491 O O . VAL A 1 196 ? -9.369 -4.911 -4.174 1.00 95.12 196 VAL A O 1
ATOM 1494 N N . TRP A 1 197 ? -7.499 -4.723 -5.389 1.00 94.88 197 TRP A N 1
ATOM 1495 C CA . TRP A 1 197 ? -7.826 -3.407 -5.927 1.00 94.88 197 TRP A CA 1
ATOM 1496 C C . TRP A 1 197 ? -9.184 -3.356 -6.592 1.00 94.88 197 TRP A C 1
ATOM 1498 O O . TRP A 1 197 ? -9.930 -2.404 -6.369 1.00 94.88 197 TRP A O 1
ATOM 1508 N N . SER A 1 198 ? -9.547 -4.382 -7.358 1.00 94.06 198 SER A N 1
ATOM 1509 C CA . SER A 1 198 ? -10.857 -4.484 -8.011 1.00 94.06 198 SER A CA 1
ATOM 1510 C C . SER A 1 198 ? -12.028 -4.501 -7.017 1.00 94.06 198 SER A C 1
ATOM 1512 O O . SER A 1 198 ? -13.119 -4.043 -7.352 1.00 94.06 198 SER A O 1
ATOM 1514 N N . GLN A 1 199 ? -11.795 -4.954 -5.783 1.00 94.38 199 GLN A N 1
ATOM 1515 C CA . GLN A 1 199 ? -12.800 -5.055 -4.721 1.00 94.38 199 GLN A CA 1
ATOM 1516 C C . GLN A 1 199 ? -12.995 -3.734 -3.964 1.00 94.38 199 GLN A C 1
ATOM 1518 O O . GLN A 1 199 ? -14.032 -3.526 -3.331 1.00 94.38 199 GLN A O 1
ATOM 1523 N N . ILE A 1 200 ? -12.017 -2.828 -4.033 1.00 92.62 200 ILE A N 1
ATOM 1524 C CA . ILE A 1 200 ? -12.073 -1.521 -3.378 1.00 92.62 200 ILE A CA 1
ATOM 1525 C C . ILE A 1 200 ? -12.868 -0.561 -4.264 1.00 92.62 200 ILE A C 1
ATOM 1527 O O . ILE A 1 200 ? -12.390 -0.086 -5.296 1.00 92.62 200 ILE A O 1
ATOM 1531 N N . ALA A 1 201 ? -14.095 -0.244 -3.865 1.00 90.25 201 ALA A N 1
ATOM 1532 C CA . ALA A 1 201 ? -14.897 0.771 -4.543 1.00 90.25 201 ALA A CA 1
ATOM 1533 C C . ALA A 1 201 ? -14.353 2.181 -4.269 1.00 90.25 201 ALA A C 1
ATOM 1535 O O . ALA A 1 201 ? -13.706 2.417 -3.250 1.00 90.25 201 ALA A O 1
ATOM 1536 N N . ALA A 1 202 ? -14.646 3.140 -5.147 1.00 92.50 202 ALA A N 1
ATOM 1537 C CA . ALA A 1 202 ? -14.516 4.558 -4.813 1.00 92.50 202 ALA A CA 1
ATOM 1538 C C . ALA A 1 202 ? -15.536 4.937 -3.720 1.00 92.50 202 ALA A C 1
ATOM 1540 O O . ALA A 1 202 ? -16.644 4.408 -3.711 1.00 92.50 202 ALA A O 1
ATOM 1541 N N . SER A 1 203 ? -15.181 5.858 -2.822 1.00 91.25 203 SER A N 1
ATOM 1542 C CA . SER A 1 203 ? -16.085 6.347 -1.767 1.00 91.25 203 SER A CA 1
ATOM 1543 C C . SER A 1 203 ? -15.936 7.853 -1.593 1.00 91.25 203 SER A C 1
ATOM 1545 O O . SER A 1 203 ? -14.932 8.455 -1.981 1.00 91.25 203 SER A O 1
ATOM 1547 N N . SER A 1 204 ? -16.971 8.474 -1.038 1.00 91.19 204 SER A N 1
ATOM 1548 C CA . SER A 1 204 ? -16.900 9.828 -0.491 1.00 91.19 204 SER A CA 1
ATOM 1549 C C . SER A 1 204 ? -16.185 9.878 0.858 1.00 91.19 204 SER A C 1
ATOM 1551 O O . SER A 1 204 ? -15.695 10.939 1.228 1.00 91.19 204 SER A O 1
ATOM 1553 N N . GLU A 1 205 ? -16.131 8.760 1.580 1.00 91.81 205 GLU A N 1
ATOM 1554 C CA . GLU A 1 205 ? -15.429 8.647 2.856 1.00 91.81 205 GLU A CA 1
ATOM 1555 C C . GLU A 1 205 ? -13.922 8.564 2.636 1.00 91.81 205 GLU A C 1
ATOM 1557 O O . GLU A 1 205 ? -13.454 7.961 1.665 1.00 91.81 205 GLU A O 1
ATOM 1562 N N . SER A 1 206 ? -13.166 9.159 3.558 1.00 94.31 206 SER A N 1
ATOM 1563 C CA . SER A 1 206 ? -11.713 9.057 3.570 1.00 94.31 206 SER A CA 1
ATOM 1564 C C . SER A 1 206 ? -11.315 7.710 4.162 1.00 94.31 206 SER A C 1
ATOM 1566 O O . SER A 1 206 ? -11.584 7.430 5.329 1.00 94.31 206 SER A O 1
ATOM 1568 N N . ARG A 1 207 ? -10.705 6.859 3.341 1.00 95.62 207 ARG A N 1
ATOM 1569 C CA . ARG A 1 207 ? -10.220 5.536 3.725 1.00 95.62 207 ARG A CA 1
ATOM 1570 C C . ARG A 1 207 ? -8.719 5.456 3.561 1.00 95.62 207 ARG A C 1
ATOM 1572 O O . ARG A 1 207 ? -8.159 6.039 2.635 1.00 95.62 207 ARG A O 1
ATOM 1579 N N . LEU A 1 208 ? -8.081 4.695 4.432 1.00 96.38 208 LEU A N 1
ATOM 1580 C CA . LEU A 1 208 ? -6.661 4.397 4.370 1.00 96.38 208 LEU A CA 1
ATOM 1581 C C . LEU A 1 208 ? -6.468 2.900 4.215 1.00 96.38 208 LEU A C 1
ATOM 1583 O O . LEU A 1 208 ? -7.020 2.120 4.989 1.00 96.38 208 LEU A O 1
ATOM 1587 N N . LEU A 1 209 ? -5.662 2.520 3.230 1.00 97.44 209 LEU A N 1
ATOM 1588 C CA . LEU A 1 209 ? -5.188 1.156 3.083 1.00 97.44 209 LEU A CA 1
ATOM 1589 C C . LEU A 1 209 ? -3.796 1.036 3.681 1.00 97.44 209 LEU A C 1
ATOM 1591 O O . LEU A 1 209 ? -2.897 1.830 3.399 1.00 97.44 209 LEU A O 1
ATOM 1595 N N . ALA A 1 210 ? -3.639 0.009 4.496 1.00 97.81 210 ALA A N 1
ATOM 1596 C CA . ALA A 1 210 ? -2.369 -0.443 5.019 1.00 97.81 210 ALA A CA 1
ATOM 1597 C C . ALA A 1 210 ? -2.345 -1.967 4.955 1.00 97.81 210 ALA A C 1
ATOM 1599 O O . ALA A 1 210 ? -3.365 -2.610 4.712 1.00 97.81 210 ALA A O 1
ATOM 1600 N N . CYS A 1 211 ? -1.182 -2.550 5.177 1.00 97.75 211 CYS A N 1
ATOM 1601 C CA . CYS A 1 211 ? -1.014 -3.985 5.169 1.00 97.75 211 CYS A CA 1
ATOM 1602 C C . CYS A 1 211 ? -0.434 -4.474 6.476 1.00 97.75 211 CYS A C 1
ATOM 1604 O O . CYS A 1 211 ? 0.376 -3.791 7.090 1.00 97.75 211 CYS A O 1
ATOM 1606 N N . VAL A 1 212 ? -0.847 -5.663 6.889 1.00 97.81 212 VAL A N 1
ATOM 1607 C CA . VAL A 1 212 ? -0.367 -6.342 8.090 1.00 97.81 212 VAL A CA 1
ATOM 1608 C C . VAL A 1 212 ? 0.056 -7.754 7.714 1.00 97.81 212 VAL A C 1
ATOM 1610 O O . VAL A 1 212 ? -0.546 -8.370 6.840 1.00 97.81 212 VAL A O 1
ATOM 1613 N N . LYS A 1 213 ? 1.083 -8.288 8.368 1.00 97.25 213 LYS A N 1
ATOM 1614 C CA . LYS A 1 213 ? 1.449 -9.695 8.216 1.00 97.25 213 LYS A CA 1
ATOM 1615 C C . LYS A 1 213 ? 0.550 -10.579 9.064 1.00 97.25 213 LYS A C 1
ATOM 1617 O O . LYS A 1 213 ? 0.246 -10.242 10.214 1.00 97.25 213 LYS A O 1
ATOM 1622 N N . ASP A 1 214 ? 0.175 -11.725 8.521 1.00 94.38 214 ASP A N 1
ATOM 1623 C CA . ASP A 1 214 ? -0.417 -12.809 9.287 1.00 94.38 214 ASP A CA 1
ATOM 1624 C C . ASP A 1 214 ? 0.642 -13.669 9.999 1.00 94.38 214 ASP A C 1
ATOM 1626 O O . ASP A 1 214 ? 1.847 -13.382 9.982 1.00 94.38 214 ASP A O 1
ATOM 1630 N N . THR A 1 215 ? 0.187 -14.684 10.733 1.00 92.12 215 THR A N 1
ATOM 1631 C CA . THR A 1 215 ? 1.037 -15.641 11.450 1.00 92.12 215 THR A CA 1
ATOM 1632 C C . THR A 1 215 ? 2.022 -16.341 10.523 1.00 92.12 215 THR A C 1
ATOM 1634 O O . THR A 1 215 ? 3.162 -16.551 10.941 1.00 92.12 215 THR A O 1
ATOM 1637 N N . ASP A 1 216 ? 1.620 -16.569 9.271 1.00 93.94 216 ASP A N 1
ATOM 1638 C CA . ASP A 1 216 ? 2.389 -17.242 8.221 1.00 93.94 216 ASP A CA 1
ATOM 1639 C C . ASP A 1 216 ? 3.254 -16.264 7.403 1.00 93.94 216 ASP A C 1
ATOM 1641 O O . ASP A 1 216 ? 3.798 -16.621 6.360 1.00 93.94 216 ASP A O 1
ATOM 1645 N N . ASP A 1 217 ? 3.387 -15.018 7.875 1.00 92.94 217 ASP A N 1
ATOM 1646 C CA . ASP A 1 217 ? 4.113 -13.922 7.225 1.00 92.94 217 ASP A CA 1
ATOM 1647 C C . ASP A 1 217 ? 3.569 -13.514 5.845 1.00 92.94 217 ASP A C 1
ATOM 1649 O O . ASP A 1 217 ? 4.221 -12.745 5.130 1.00 92.94 217 ASP A O 1
ATOM 1653 N N . SER A 1 218 ? 2.351 -13.939 5.505 1.00 94.00 218 SER A N 1
ATOM 1654 C CA . SER A 1 218 ? 1.632 -13.451 4.332 1.00 94.00 218 SER A CA 1
ATOM 1655 C C . SER A 1 218 ? 1.028 -12.082 4.622 1.00 94.00 218 SER A C 1
ATOM 1657 O O . SER A 1 218 ? 0.595 -11.780 5.735 1.00 94.00 218 SER A O 1
ATOM 1659 N N . GLU A 1 219 ? 1.021 -11.214 3.618 1.00 95.94 219 GLU A N 1
ATOM 1660 C CA . GLU A 1 219 ? 0.512 -9.857 3.763 1.00 95.94 219 GLU A CA 1
ATOM 1661 C C . GLU A 1 219 ? -1.011 -9.816 3.553 1.00 95.94 219 GLU A C 1
ATOM 1663 O O . GLU A 1 219 ? -1.555 -10.442 2.644 1.00 95.94 219 GLU A O 1
ATOM 1668 N N . ARG A 1 220 ? -1.710 -9.077 4.416 1.00 95.75 220 ARG A N 1
ATOM 1669 C CA . ARG A 1 220 ? -3.159 -8.863 4.387 1.00 95.75 220 ARG A CA 1
ATOM 1670 C C . ARG A 1 220 ? -3.447 -7.382 4.271 1.00 95.75 220 ARG A C 1
ATOM 1672 O O . ARG A 1 220 ? -2.912 -6.596 5.054 1.00 95.75 220 ARG A O 1
ATOM 1679 N N . VAL A 1 221 ? -4.318 -7.010 3.337 1.00 97.12 221 VAL A N 1
ATOM 1680 C CA . VAL A 1 221 ? -4.731 -5.614 3.173 1.00 97.12 221 VAL A CA 1
ATOM 1681 C C . VAL A 1 221 ? -5.818 -5.293 4.188 1.00 97.12 221 VAL A C 1
ATOM 1683 O O . VAL A 1 221 ? -6.802 -6.016 4.341 1.00 97.12 221 VAL A O 1
ATOM 1686 N N . VAL A 1 222 ? -5.637 -4.178 4.875 1.00 97.19 222 VAL A N 1
ATOM 1687 C CA . VAL A 1 222 ? -6.537 -3.661 5.892 1.00 97.19 222 VAL A CA 1
ATOM 1688 C C . VAL A 1 222 ? -7.003 -2.283 5.461 1.00 97.19 222 VAL A C 1
ATOM 1690 O O . VAL A 1 222 ? -6.201 -1.425 5.091 1.00 97.19 222 VAL A O 1
ATOM 1693 N N . GLU A 1 223 ? -8.308 -2.068 5.531 1.00 96.69 223 GLU A N 1
ATOM 1694 C CA . GLU A 1 223 ? -8.927 -0.779 5.266 1.00 96.69 223 GLU A CA 1
ATOM 1695 C C . GLU A 1 223 ? -9.392 -0.145 6.569 1.00 96.69 223 GLU A C 1
ATOM 1697 O O . GLU A 1 223 ? -10.099 -0.772 7.359 1.00 96.69 223 GLU A O 1
ATOM 1702 N N . PHE A 1 224 ? -9.020 1.114 6.762 1.00 96.12 224 PHE A N 1
ATOM 1703 C CA . PHE A 1 224 ? -9.461 1.959 7.862 1.00 96.12 224 PHE A CA 1
ATOM 1704 C C . PHE A 1 224 ? -10.309 3.111 7.329 1.00 96.12 224 PHE A C 1
ATOM 1706 O O . PHE A 1 224 ? -10.019 3.651 6.262 1.00 96.12 224 PHE A O 1
ATOM 1713 N N . LEU A 1 225 ? -11.311 3.526 8.096 1.00 94.31 225 LEU A N 1
ATOM 1714 C CA . LEU A 1 225 ? -11.995 4.804 7.936 1.00 94.31 225 LEU A CA 1
ATOM 1715 C C . LEU A 1 225 ? -11.243 5.875 8.728 1.00 94.31 225 LEU A C 1
ATOM 1717 O O . LEU A 1 225 ? -10.871 5.660 9.882 1.00 94.31 225 LEU A O 1
ATOM 1721 N N . LEU A 1 226 ? -11.028 7.031 8.102 1.00 92.38 226 LEU A N 1
ATOM 1722 C CA . LEU A 1 226 ? -10.482 8.219 8.752 1.00 92.38 226 LEU A CA 1
ATOM 1723 C C . LEU A 1 226 ? -11.654 9.050 9.253 1.00 92.38 226 LEU A C 1
ATOM 1725 O O . LEU A 1 226 ? -12.342 9.710 8.471 1.00 92.38 226 LEU A O 1
ATOM 1729 N N . VAL A 1 227 ? -11.876 9.006 10.562 1.00 89.75 227 VAL A N 1
ATOM 1730 C CA . VAL A 1 227 ? -12.967 9.718 11.222 1.00 89.75 227 VAL A CA 1
ATOM 1731 C C . VAL A 1 227 ? -12.391 10.905 11.976 1.00 89.75 227 VAL A C 1
ATOM 1733 O O . VAL A 1 227 ? -11.432 10.774 12.734 1.00 89.75 227 VAL A O 1
ATOM 1736 N N . GLN A 1 228 ? -12.977 12.082 11.782 1.00 85.44 228 GLN A N 1
ATOM 1737 C CA . GLN A 1 228 ? -12.575 13.280 12.506 1.00 85.44 228 GLN A CA 1
ATOM 1738 C C . GLN A 1 228 ? -13.474 13.450 13.734 1.00 85.44 228 GLN A C 1
ATOM 1740 O O . GLN A 1 228 ? -14.665 13.727 13.597 1.00 85.44 228 GLN A O 1
ATOM 1745 N N . LYS A 1 229 ? -12.912 13.270 14.935 1.00 80.31 229 LYS A N 1
ATOM 1746 C CA . LYS A 1 229 ? -13.614 13.460 16.214 1.00 80.31 229 LYS A CA 1
ATOM 1747 C C . LYS A 1 229 ? -12.887 14.501 17.049 1.00 80.31 229 LYS A C 1
ATOM 1749 O O . LYS A 1 229 ? -11.695 14.356 17.292 1.00 80.31 229 LYS A O 1
ATOM 1754 N N . GLU A 1 230 ? -13.608 15.535 17.484 1.00 72.25 230 GLU A N 1
ATOM 1755 C CA . GLU A 1 230 ? -13.105 16.548 18.432 1.00 72.25 230 GLU A CA 1
ATOM 1756 C C . GLU A 1 230 ? -11.697 17.069 18.066 1.00 72.25 230 GLU A C 1
ATOM 1758 O O . GLU A 1 230 ? -10.785 17.089 18.886 1.00 72.25 230 GLU A O 1
ATOM 1763 N N . GLU A 1 231 ? -11.516 17.435 16.790 1.00 73.56 231 GLU A N 1
ATOM 1764 C CA . GLU A 1 231 ? -10.262 17.950 16.202 1.00 73.56 231 GLU A CA 1
ATOM 1765 C C . GLU A 1 231 ? -9.113 16.936 16.040 1.00 73.56 231 GLU A C 1
ATOM 1767 O O . GLU A 1 231 ? -8.045 17.295 15.542 1.00 73.56 231 GLU A O 1
ATOM 1772 N N . LYS A 1 232 ? -9.322 15.659 16.373 1.00 78.69 232 LYS A N 1
ATOM 1773 C CA . LYS A 1 232 ? -8.352 14.579 16.150 1.00 78.69 232 LYS A CA 1
ATOM 1774 C C . LYS A 1 232 ? -8.828 13.626 15.060 1.00 78.69 232 LYS A C 1
ATOM 1776 O O . LYS A 1 232 ? -9.996 13.248 14.994 1.00 78.69 232 LYS A O 1
ATOM 1781 N N . GLU A 1 233 ? -7.900 13.234 14.197 1.00 83.69 233 GLU A N 1
ATOM 1782 C CA . GLU A 1 233 ? -8.108 12.118 13.278 1.00 83.69 233 GLU A CA 1
ATOM 1783 C C . GLU A 1 233 ? -7.985 10.809 14.064 1.00 83.69 233 GLU A C 1
ATOM 1785 O O . GLU A 1 233 ? -6.992 10.594 14.766 1.00 83.69 233 GLU A O 1
ATOM 1790 N N . GLN A 1 234 ? -9.003 9.961 13.954 1.00 87.38 234 GLN A N 1
ATOM 1791 C CA . GLN A 1 234 ? -9.051 8.620 14.516 1.00 87.38 234 GLN A CA 1
ATOM 1792 C C . GLN A 1 234 ? -9.203 7.613 13.372 1.00 87.38 234 GLN A C 1
ATOM 1794 O O . GLN A 1 234 ? -10.006 7.815 12.460 1.00 87.38 234 GLN A O 1
ATOM 1799 N N . LEU A 1 235 ? -8.452 6.513 13.440 1.00 91.50 235 LEU A N 1
ATOM 1800 C CA . LEU A 1 235 ? -8.638 5.376 12.544 1.00 91.50 235 LEU A CA 1
ATOM 1801 C C . LEU A 1 235 ? -9.618 4.371 13.138 1.00 91.50 235 LEU A C 1
ATOM 1803 O O . LEU A 1 235 ? -9.387 3.823 14.217 1.00 91.50 235 LEU A O 1
ATOM 1807 N N . GLU A 1 236 ? -10.680 4.088 12.397 1.00 92.00 236 GLU A N 1
ATOM 1808 C CA . GLU A 1 236 ? -11.613 3.009 12.700 1.00 92.00 236 GLU A CA 1
ATOM 1809 C C . GLU A 1 236 ? -11.413 1.882 11.692 1.00 92.00 236 GLU A C 1
ATOM 1811 O O . GLU A 1 236 ? -11.343 2.104 10.486 1.00 92.00 236 GLU A O 1
ATOM 1816 N N . LEU A 1 237 ? -11.272 0.654 12.180 1.00 93.69 237 LEU A N 1
ATOM 1817 C CA . LEU A 1 237 ? -11.048 -0.498 11.316 1.00 93.69 237 LEU A CA 1
ATOM 1818 C C . LEU A 1 237 ? -12.307 -0.775 10.481 1.00 93.69 237 LEU A C 1
ATOM 1820 O O . LEU A 1 237 ? -13.370 -0.988 11.046 1.00 93.69 237 LEU A O 1
ATOM 1824 N N . ASN A 1 238 ? -12.219 -0.797 9.156 1.00 93.44 238 ASN A N 1
ATOM 1825 C CA . ASN A 1 238 ? -13.389 -0.987 8.296 1.00 93.44 238 ASN A CA 1
ATOM 1826 C C . ASN A 1 238 ? -13.513 -2.424 7.792 1.00 93.44 238 ASN A C 1
ATOM 1828 O O . ASN A 1 238 ? -14.574 -3.033 7.896 1.00 93.44 238 ASN A O 1
ATOM 1832 N N . ARG A 1 239 ? -12.424 -2.964 7.230 1.00 94.19 239 ARG A N 1
ATOM 1833 C CA . ARG A 1 239 ? -12.447 -4.250 6.522 1.00 94.19 239 ARG A CA 1
ATOM 1834 C C . ARG A 1 239 ? -11.069 -4.901 6.451 1.00 94.19 239 ARG A C 1
ATOM 1836 O O . ARG A 1 239 ? -10.060 -4.199 6.397 1.00 94.19 239 ARG A O 1
ATOM 1843 N N . LEU A 1 240 ? -11.039 -6.236 6.398 1.00 94.19 240 LEU A N 1
ATOM 1844 C CA . LEU A 1 240 ? -9.841 -7.019 6.098 1.00 94.19 240 LEU A CA 1
ATOM 1845 C C . LEU A 1 240 ? -10.043 -7.819 4.805 1.00 94.19 240 LEU A C 1
ATOM 1847 O O . LEU A 1 240 ? -11.012 -8.573 4.661 1.00 94.19 240 LEU A O 1
ATOM 1851 N N . TYR A 1 241 ? -9.106 -7.695 3.869 1.00 93.12 241 TYR A N 1
ATOM 1852 C CA . TYR A 1 241 ? -9.115 -8.442 2.611 1.00 93.12 241 TYR A CA 1
ATOM 1853 C C . TYR A 1 241 ? -8.311 -9.742 2.733 1.00 93.12 241 TYR A C 1
ATOM 1855 O O . TYR A 1 241 ? -7.181 -9.739 3.266 1.00 93.12 241 TYR A O 1
#

Sequence (241 aa):
MTQPFSHCDTATTTSHLRRLVNQLNVVATCVSALLLCSNTLYAADGGRCTSDDDRQFAQVTKLLPAKKNRDRQVEIITADAEVLTIPAWKLESPAFKGQYLEIDIRRNLLGTCTPFSVLRGEALQKKGVNLNPSDPQLYQGAFALEINRNCRQSSDGSCAGEPLLSSHLTLADTEKLTNIKPRSIGSCSPSSLDVVWSQIAASSESRLLACVKDTDDSERVVEFLLVQKEEKEQLELNRLY